Protein AF-A0A954FZK8-F1 (afdb_monomer_lite)

Sequence (195 aa):
QSIGVSSTPESLMNRLLSYQNEQVDILASIQTEADAQAAGPRLIKLSEDMAKTSFEFSELQQAKNTPLKDTMALKQEFGEKMKPIAARTLEEIQRIGKNPQLASTVRLIMSESGAARVRVTNELRSNKAKEGVNDDGYSPVTSSTELTNGMRIEFLDPFNQWKKGVISDVRNDGKVKVGHAFDYLDRDQLRIPDE

Structure (mmCIF, N/CA/C/O backbone):
data_AF-A0A954FZK8-F1
#
_entry.id   AF-A0A954FZK8-F1
#
loop_
_atom_site.group_PDB
_atom_site.id
_atom_site.type_symbol
_atom_site.label_atom_id
_atom_site.label_alt_id
_atom_site.label_comp_id
_atom_site.label_asym_id
_atom_site.label_entity_id
_atom_site.label_seq_id
_atom_site.pdbx_PDB_ins_code
_atom_site.Cartn_x
_atom_site.Cartn_y
_atom_site.Cartn_z
_atom_site.occupancy
_atom_site.B_iso_or_equiv
_atom_site.auth_seq_id
_atom_site.auth_comp_id
_atom_site.auth_asym_id
_atom_site.auth_atom_id
_atom_site.pdbx_PDB_model_num
ATOM 1 N N . GLN A 1 1 ? -2.454 20.766 -10.695 1.00 33.59 1 GLN A N 1
ATOM 2 C CA . GLN A 1 1 ? -1.284 21.321 -9.983 1.00 33.59 1 GLN A CA 1
ATOM 3 C C . GLN A 1 1 ? -1.706 21.596 -8.544 1.00 33.59 1 GLN A C 1
ATOM 5 O O . GLN A 1 1 ? -2.430 22.554 -8.312 1.00 33.59 1 GLN A O 1
ATOM 10 N N . SER A 1 2 ? -1.376 20.710 -7.600 1.00 30.97 2 SER A N 1
ATOM 11 C CA . SER A 1 2 ? -1.636 20.947 -6.175 1.00 30.97 2 SER A CA 1
ATOM 12 C C . SER A 1 2 ? -0.501 21.777 -5.586 1.00 30.97 2 SER A C 1
ATOM 14 O O . SER A 1 2 ? 0.672 21.499 -5.826 1.00 30.97 2 SER A O 1
ATOM 16 N N . ILE A 1 3 ? -0.868 22.806 -4.834 1.00 36.25 3 ILE A N 1
ATOM 17 C CA . ILE A 1 3 ? 0.024 23.778 -4.208 1.00 36.25 3 ILE A CA 1
ATOM 18 C C . ILE A 1 3 ? 0.925 23.067 -3.179 1.00 36.25 3 ILE A C 1
ATOM 20 O O . ILE A 1 3 ? 0.526 22.808 -2.052 1.00 36.25 3 ILE A O 1
ATOM 24 N N . GLY A 1 4 ? 2.122 22.676 -3.619 1.00 39.44 4 GLY A N 1
ATOM 25 C CA . GLY A 1 4 ? 3.400 23.157 -3.089 1.00 39.44 4 GLY A CA 1
ATOM 26 C C . GLY A 1 4 ? 3.635 23.206 -1.576 1.00 39.44 4 GLY A C 1
ATOM 27 O O . GLY A 1 4 ? 4.195 24.193 -1.112 1.00 39.44 4 GLY A O 1
ATOM 28 N N . VAL A 1 5 ? 3.312 22.162 -0.814 1.00 44.44 5 VAL A N 1
ATOM 29 C CA . VAL A 1 5 ? 4.121 21.849 0.377 1.00 44.44 5 VAL A CA 1
ATOM 30 C C . VAL A 1 5 ? 4.975 20.654 -0.004 1.00 44.44 5 VAL A C 1
ATOM 32 O O . VAL A 1 5 ? 4.445 19.566 -0.215 1.00 44.44 5 VAL A O 1
ATOM 35 N N . SER A 1 6 ? 6.281 20.858 -0.173 1.00 61.53 6 SER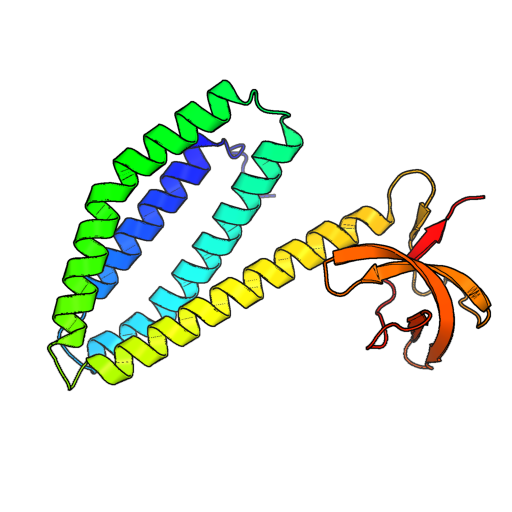 A N 1
ATOM 36 C CA . SER A 1 6 ? 7.200 19.743 -0.376 1.00 61.53 6 SER A CA 1
ATOM 37 C C . SER A 1 6 ? 7.073 18.798 0.817 1.00 61.53 6 SER A C 1
ATOM 39 O O . SER A 1 6 ? 7.239 19.199 1.969 1.00 61.53 6 SER A O 1
ATOM 41 N N . SER A 1 7 ? 6.723 17.543 0.556 1.00 75.69 7 SER A N 1
ATOM 42 C CA . SER A 1 7 ? 6.646 16.538 1.608 1.00 75.69 7 SER A CA 1
ATOM 43 C C . SER A 1 7 ? 8.030 16.371 2.239 1.00 75.69 7 SER A C 1
ATOM 45 O O . SER A 1 7 ? 9.012 16.062 1.557 1.00 75.69 7 SER A O 1
ATOM 47 N N . THR A 1 8 ? 8.130 16.630 3.544 1.00 84.94 8 THR A N 1
ATOM 48 C CA . THR A 1 8 ? 9.334 16.363 4.334 1.00 84.94 8 THR A CA 1
ATOM 49 C C . THR A 1 8 ? 9.157 15.034 5.060 1.00 84.94 8 THR A C 1
ATOM 51 O O . THR A 1 8 ? 8.021 14.599 5.279 1.00 84.94 8 THR A O 1
ATOM 54 N N . PRO A 1 9 ? 10.253 14.366 5.460 1.00 85.94 9 PRO A N 1
ATOM 55 C CA . PRO A 1 9 ? 10.142 13.174 6.291 1.00 85.94 9 PRO A CA 1
ATOM 56 C C . PRO A 1 9 ? 9.282 13.427 7.540 1.00 85.94 9 PRO A C 1
ATOM 58 O O . PRO A 1 9 ? 8.408 12.615 7.843 1.00 85.94 9 PRO A O 1
ATOM 61 N N . GLU A 1 10 ? 9.438 14.581 8.205 1.00 87.06 10 GLU A N 1
ATOM 62 C CA . GLU A 1 10 ? 8.636 14.905 9.391 1.00 87.06 10 GLU A CA 1
ATOM 63 C C . GLU A 1 10 ? 7.156 15.128 9.061 1.00 87.06 10 GLU A C 1
ATOM 65 O O . GLU A 1 10 ? 6.293 14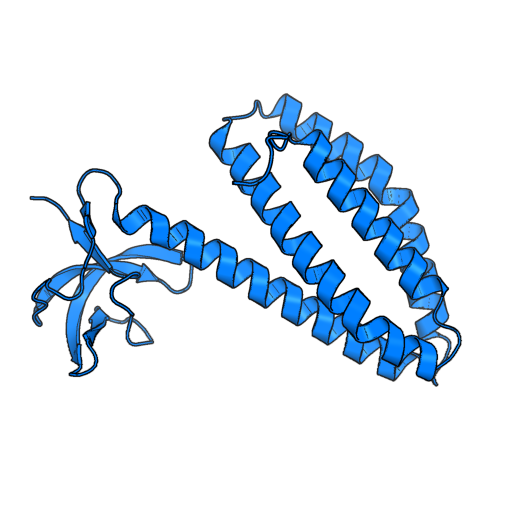.658 9.804 1.00 87.06 10 GLU A O 1
ATOM 70 N N . SER A 1 11 ? 6.826 15.817 7.959 1.00 90.31 11 SER A N 1
ATOM 71 C CA . SER A 1 11 ? 5.423 16.078 7.609 1.00 90.31 11 SER A CA 1
ATOM 72 C C . SER A 1 11 ? 4.666 14.787 7.284 1.00 90.31 11 SER A C 1
ATOM 74 O O . SER A 1 11 ? 3.515 14.624 7.697 1.00 90.31 11 SER A O 1
ATOM 76 N N . LEU A 1 12 ? 5.331 13.829 6.633 1.00 91.19 12 LEU A N 1
ATOM 77 C CA . LEU A 1 12 ? 4.786 12.501 6.350 1.00 91.19 12 LEU A CA 1
ATOM 78 C C . LEU A 1 12 ? 4.644 11.652 7.619 1.00 91.19 12 LEU A C 1
ATOM 80 O O . LEU A 1 12 ? 3.611 11.013 7.813 1.00 91.19 12 LEU A O 1
ATOM 84 N N . MET A 1 13 ? 5.625 11.685 8.526 1.00 90.06 13 MET A N 1
ATOM 85 C CA . MET A 1 13 ? 5.532 10.996 9.820 1.00 90.06 13 MET A CA 1
ATOM 86 C C . MET A 1 13 ? 4.401 11.554 10.688 1.00 90.06 13 MET A C 1
ATOM 88 O O . MET A 1 13 ? 3.634 10.783 11.261 1.00 90.06 13 MET A O 1
ATOM 92 N N . ASN A 1 14 ? 4.243 12.878 10.744 1.00 91.69 14 ASN A N 1
ATOM 93 C CA . ASN A 1 14 ? 3.136 13.515 11.459 1.00 91.69 14 ASN A CA 1
ATOM 94 C C . ASN A 1 14 ? 1.779 13.133 10.858 1.00 91.69 14 ASN A C 1
ATOM 96 O O . ASN A 1 14 ? 0.829 12.877 11.596 1.00 91.69 14 ASN A O 1
ATOM 100 N N . ARG A 1 15 ? 1.688 13.018 9.528 1.00 94.62 15 ARG A N 1
ATOM 101 C CA . ARG A 1 15 ? 0.480 12.526 8.856 1.00 94.62 15 ARG A CA 1
ATOM 102 C C . ARG A 1 15 ? 0.177 11.070 9.228 1.00 94.62 15 ARG A C 1
ATOM 104 O O . ARG A 1 15 ? -0.962 10.763 9.562 1.00 94.62 15 ARG A O 1
ATOM 111 N N . LEU A 1 16 ? 1.185 10.193 9.260 1.00 94.62 16 LEU A N 1
ATOM 112 C CA . LEU A 1 16 ? 1.021 8.808 9.724 1.00 94.62 16 LEU A CA 1
ATOM 113 C C . LEU A 1 16 ? 0.559 8.738 11.187 1.00 94.62 16 LEU A C 1
ATOM 115 O O . LEU A 1 16 ? -0.349 7.969 11.493 1.00 94.62 16 LEU A O 1
ATOM 119 N N . LEU A 1 17 ? 1.129 9.560 12.077 1.00 94.62 17 LEU A N 1
ATOM 120 C CA . LEU A 1 17 ? 0.690 9.667 13.475 1.00 94.62 17 LEU A CA 1
ATOM 121 C C . LEU A 1 17 ? -0.765 10.140 13.579 1.00 94.62 17 LEU A C 1
ATOM 123 O O . LEU A 1 17 ? -1.532 9.606 14.379 1.00 94.62 17 LEU A O 1
ATOM 127 N N . SER A 1 18 ? -1.159 11.120 12.762 1.00 95.94 18 SER A N 1
ATOM 128 C CA . SER A 1 18 ? -2.542 11.601 12.701 1.00 95.94 18 SER A CA 1
ATOM 129 C C . SER A 1 18 ? -3.497 10.488 12.284 1.00 95.94 18 SER A C 1
ATOM 131 O O . SER A 1 18 ? -4.517 10.291 12.937 1.00 95.94 18 SER A O 1
ATOM 133 N N . TYR A 1 19 ? -3.152 9.716 11.250 1.00 96.75 19 TYR A N 1
ATOM 134 C CA . TYR A 1 19 ? -3.978 8.590 10.822 1.00 96.75 19 TYR A CA 1
ATOM 135 C C . TYR A 1 19 ? -4.077 7.501 11.889 1.00 96.75 19 TYR A C 1
ATOM 137 O O . TYR A 1 19 ? -5.131 6.903 12.064 1.00 96.75 19 TYR A O 1
ATOM 145 N N . GLN A 1 20 ? -2.996 7.227 12.619 1.00 94.88 20 GLN A N 1
ATOM 146 C CA . GLN A 1 20 ? -3.012 6.225 13.686 1.00 94.88 20 GLN A CA 1
ATOM 147 C C . GLN A 1 20 ? -3.904 6.663 14.856 1.00 94.88 20 GLN A C 1
ATOM 149 O O . GLN A 1 20 ? -4.659 5.848 15.378 1.00 94.88 20 GLN A O 1
ATOM 154 N N . ASN A 1 21 ? -3.893 7.950 15.218 1.00 96.50 21 ASN A N 1
ATOM 155 C CA . ASN A 1 21 ? -4.848 8.485 16.192 1.00 96.50 21 ASN A CA 1
ATOM 156 C C . ASN A 1 21 ? -6.291 8.392 15.685 1.00 96.50 21 ASN A C 1
ATOM 158 O O . ASN A 1 21 ? -7.145 7.891 16.407 1.00 96.50 21 ASN A O 1
ATOM 162 N N . GLU A 1 22 ? -6.552 8.780 14.433 1.00 97.44 22 GLU A N 1
ATOM 163 C CA . GLU A 1 22 ? -7.894 8.660 13.854 1.00 97.44 22 GLU A CA 1
ATOM 164 C C . GLU A 1 22 ? -8.385 7.204 13.861 1.00 97.44 22 GLU A C 1
ATOM 166 O O . GLU A 1 22 ? -9.545 6.946 14.175 1.00 97.44 22 GLU A O 1
ATOM 171 N N . GLN A 1 23 ? -7.507 6.235 13.584 1.00 96.31 23 GLN A N 1
ATOM 172 C CA . GLN A 1 23 ? -7.852 4.815 13.654 1.00 96.31 23 GLN A CA 1
ATOM 173 C C . GLN A 1 23 ? -8.301 4.418 15.063 1.00 96.31 23 GLN A C 1
ATOM 175 O O . GLN A 1 23 ? -9.322 3.747 15.211 1.00 96.31 23 GLN A O 1
ATOM 180 N N . VAL A 1 24 ? -7.557 4.833 16.092 1.00 96.62 24 VAL A N 1
ATOM 181 C CA . VAL A 1 24 ? -7.907 4.571 17.495 1.00 96.62 24 VAL A CA 1
ATOM 182 C C . VAL A 1 24 ? -9.234 5.222 17.855 1.00 96.62 24 VAL A C 1
ATOM 184 O O . VAL A 1 24 ? -10.075 4.572 18.467 1.00 96.62 24 VAL A O 1
ATOM 187 N N . ASP A 1 25 ? -9.451 6.469 17.450 1.00 97.56 25 ASP A N 1
ATOM 188 C CA . ASP A 1 25 ? -10.671 7.204 17.779 1.00 97.56 25 ASP A CA 1
ATOM 189 C C . ASP A 1 25 ? -11.901 6.602 17.076 1.00 97.56 25 ASP A C 1
ATOM 191 O O . ASP A 1 25 ? -12.975 6.506 17.674 1.00 97.56 25 ASP A O 1
ATOM 195 N N . ILE A 1 26 ? -11.743 6.099 15.844 1.00 96.69 26 ILE A N 1
ATOM 196 C CA . ILE A 1 26 ? -12.790 5.322 15.170 1.00 96.69 26 ILE A CA 1
ATOM 197 C C . ILE A 1 26 ? -13.088 4.045 15.962 1.00 96.69 26 ILE A C 1
ATOM 199 O O . ILE A 1 26 ? -14.253 3.778 16.249 1.00 96.69 26 ILE A O 1
ATOM 203 N N . LEU A 1 27 ? -12.069 3.273 16.356 1.00 95.69 27 LEU A N 1
ATOM 204 C CA . LEU A 1 27 ? -12.277 2.046 17.134 1.00 95.69 27 LEU A CA 1
ATOM 205 C C . LEU A 1 27 ? -12.965 2.334 18.476 1.00 95.69 27 LEU A C 1
ATOM 207 O O . LEU A 1 27 ? -13.916 1.638 18.834 1.00 95.69 27 LEU A O 1
ATOM 211 N N . ALA A 1 28 ? -12.551 3.392 19.175 1.00 96.12 28 ALA A N 1
ATOM 212 C CA . ALA A 1 28 ? -13.150 3.836 20.431 1.00 96.12 28 ALA A CA 1
ATOM 213 C C . ALA A 1 28 ? -14.625 4.243 20.281 1.00 96.12 28 ALA A C 1
ATOM 215 O O . ALA A 1 28 ? -15.427 4.031 21.194 1.00 96.12 28 ALA A O 1
ATOM 216 N N . SER A 1 29 ? -15.014 4.777 19.119 1.00 96.56 29 SER A N 1
ATOM 217 C CA . SER A 1 29 ? -16.406 5.154 18.846 1.00 96.56 29 SER A CA 1
ATOM 218 C C . SER A 1 29 ? -17.354 3.964 18.641 1.00 96.56 29 SER A C 1
ATOM 220 O O . SER A 1 29 ? -18.564 4.131 18.758 1.00 96.56 29 SER A O 1
ATOM 222 N N . ILE A 1 30 ? -16.835 2.757 18.382 1.00 96.31 30 ILE A N 1
ATOM 223 C CA . ILE A 1 30 ? -17.658 1.566 18.127 1.00 96.31 30 ILE A CA 1
ATOM 224 C C . ILE A 1 30 ? -18.224 1.022 19.444 1.00 96.31 30 ILE A C 1
ATOM 226 O O . ILE A 1 30 ? -17.496 0.421 20.246 1.00 96.31 30 ILE A O 1
ATOM 230 N N . GLN A 1 31 ? -19.533 1.191 19.643 1.00 94.12 31 GLN A N 1
ATOM 231 C CA . GLN A 1 31 ? -20.280 0.644 20.784 1.00 94.12 31 GLN A CA 1
ATOM 232 C C . GLN A 1 31 ? -21.281 -0.436 20.355 1.00 94.12 31 GLN A C 1
ATOM 234 O O . GLN A 1 31 ? -21.557 -1.365 21.114 1.00 94.12 31 GLN A O 1
ATOM 239 N N . THR A 1 32 ? -21.788 -0.338 19.128 1.00 94.75 32 THR A N 1
ATOM 240 C CA . THR A 1 32 ? -22.785 -1.239 18.544 1.00 94.75 32 THR A CA 1
ATOM 241 C C . THR A 1 32 ? -22.324 -1.806 17.201 1.00 94.75 32 THR A C 1
ATOM 243 O O . THR A 1 32 ? -21.370 -1.327 16.585 1.00 94.75 32 THR A O 1
ATOM 246 N N . GLU A 1 33 ? -23.011 -2.846 16.725 1.00 94.00 33 GLU A N 1
ATOM 247 C CA . GLU A 1 33 ? -22.742 -3.416 15.402 1.00 94.00 33 GLU A CA 1
ATOM 248 C C . GLU A 1 33 ? -23.000 -2.398 14.280 1.00 94.00 33 GLU A C 1
ATOM 250 O O . GLU A 1 33 ? -22.243 -2.344 13.312 1.00 94.00 33 GLU A O 1
ATOM 255 N N . ALA A 1 34 ? -24.016 -1.543 14.437 1.00 94.50 34 ALA A N 1
ATOM 256 C CA . ALA A 1 34 ? -24.304 -0.467 13.493 1.00 94.50 34 ALA A CA 1
ATOM 257 C C . ALA A 1 34 ? -23.145 0.542 13.414 1.00 94.50 34 ALA A C 1
ATOM 259 O O . ALA A 1 34 ? -22.749 0.932 12.314 1.00 94.50 34 ALA A O 1
ATOM 260 N N . ASP A 1 35 ? -22.541 0.898 14.555 1.00 95.62 35 ASP A N 1
ATOM 261 C CA . ASP A 1 35 ? -21.352 1.760 14.583 1.00 95.62 35 ASP A CA 1
ATOM 262 C C . ASP A 1 35 ? -20.175 1.092 13.868 1.00 95.62 35 ASP A C 1
ATOM 264 O O . ASP A 1 35 ? -19.467 1.741 13.099 1.00 95.62 35 ASP A O 1
ATOM 268 N N . ALA A 1 36 ? -19.982 -0.216 14.082 1.00 93.94 36 ALA A N 1
ATOM 269 C CA . ALA A 1 36 ? -18.934 -0.975 13.409 1.00 93.94 36 ALA A CA 1
ATOM 270 C C . ALA A 1 36 ? -19.125 -0.943 11.886 1.00 93.94 36 ALA A C 1
ATOM 272 O O . ALA A 1 36 ? -18.200 -0.586 11.159 1.00 93.94 36 ALA A O 1
ATOM 273 N N . GLN A 1 37 ? -20.330 -1.246 11.396 1.00 94.12 37 GLN A N 1
ATOM 274 C CA . GLN A 1 37 ? -20.640 -1.216 9.964 1.00 94.12 37 GLN A CA 1
ATOM 275 C C . GLN A 1 37 ? -20.430 0.182 9.360 1.00 94.12 37 GLN A C 1
ATOM 277 O O . GLN A 1 37 ? -19.825 0.306 8.294 1.00 94.12 37 GLN A O 1
ATOM 282 N N . ALA A 1 38 ? -20.847 1.242 10.061 1.00 95.19 38 ALA A N 1
ATOM 283 C CA . ALA A 1 38 ? -20.640 2.624 9.627 1.00 95.19 38 ALA A CA 1
ATOM 284 C C . ALA A 1 38 ? -19.156 3.048 9.644 1.00 95.19 38 ALA A C 1
ATOM 286 O O . ALA A 1 38 ? -18.717 3.832 8.798 1.00 95.19 38 ALA A O 1
ATOM 287 N N . ALA A 1 39 ? -18.363 2.520 10.579 1.00 95.12 39 ALA A N 1
ATOM 288 C CA . ALA A 1 39 ? -16.926 2.764 10.674 1.00 95.12 39 ALA A CA 1
ATOM 289 C C . ALA A 1 39 ? -16.118 2.061 9.569 1.00 95.12 39 ALA A C 1
ATOM 291 O O . ALA A 1 39 ? -15.031 2.528 9.219 1.00 95.12 39 ALA A O 1
ATOM 292 N N . GLY A 1 40 ? -16.642 0.970 8.999 1.00 94.62 40 GLY A N 1
ATOM 293 C CA . GLY A 1 40 ? -15.957 0.133 8.010 1.00 94.62 40 GLY A CA 1
ATOM 294 C C . GLY A 1 40 ? -15.337 0.904 6.840 1.00 94.62 40 GLY A C 1
ATOM 295 O O . GLY A 1 40 ? -14.113 0.874 6.680 1.00 94.62 40 GLY A O 1
ATOM 296 N N . PRO A 1 41 ? -16.128 1.667 6.063 1.00 97.06 41 PRO A N 1
ATOM 297 C CA . PRO A 1 41 ? -15.610 2.456 4.946 1.00 97.06 41 PRO A CA 1
ATOM 298 C C . PRO A 1 41 ? -14.521 3.457 5.354 1.00 97.06 41 PRO A C 1
ATOM 300 O O . PRO A 1 41 ? -13.544 3.638 4.626 1.00 97.06 41 PRO A O 1
ATOM 303 N N . ARG A 1 42 ? -14.645 4.076 6.537 1.00 96.81 42 ARG A N 1
ATOM 304 C CA . ARG A 1 42 ? -13.643 5.022 7.052 1.00 96.81 42 ARG A CA 1
ATOM 305 C C . ARG A 1 42 ? -12.329 4.322 7.388 1.00 96.81 42 ARG A C 1
ATOM 307 O O . ARG A 1 42 ? -11.275 4.811 6.999 1.00 96.81 42 ARG A O 1
ATOM 314 N N . LEU A 1 43 ? -12.379 3.160 8.042 1.00 96.44 43 LEU A N 1
ATOM 315 C CA . LEU A 1 43 ? -11.189 2.359 8.357 1.00 96.44 43 LEU A CA 1
ATOM 316 C C . LEU A 1 43 ? -10.495 1.821 7.103 1.00 96.44 43 LEU A C 1
ATOM 318 O O . LEU A 1 43 ? -9.267 1.731 7.070 1.00 96.44 43 LEU A O 1
ATOM 322 N N . ILE A 1 44 ? -11.252 1.461 6.066 1.00 97.00 44 ILE A N 1
ATOM 323 C CA . ILE A 1 44 ? -10.692 1.068 4.767 1.00 97.00 44 ILE A CA 1
ATOM 324 C C . ILE A 1 44 ? -9.957 2.254 4.144 1.00 97.00 44 ILE A C 1
ATOM 326 O O . ILE A 1 44 ? -8.767 2.150 3.844 1.00 97.00 44 ILE A O 1
ATOM 330 N N . LYS A 1 45 ? -10.634 3.401 4.029 1.00 97.12 45 LYS A N 1
ATOM 331 C CA . LYS A 1 45 ? -10.068 4.615 3.435 1.00 97.12 45 LYS A CA 1
ATOM 332 C C . LYS A 1 45 ? -8.796 5.075 4.152 1.00 97.12 45 LYS A C 1
ATOM 334 O O . LYS A 1 45 ? -7.790 5.371 3.510 1.00 97.12 45 LYS A O 1
ATOM 339 N N . LEU A 1 46 ? -8.824 5.069 5.480 1.00 96.94 46 LEU A N 1
ATOM 340 C CA . LEU A 1 46 ? -7.692 5.441 6.318 1.00 96.94 46 LEU A CA 1
ATOM 341 C C . LEU A 1 46 ? -6.475 4.533 6.082 1.00 96.94 46 LEU A C 1
ATOM 343 O O . LEU A 1 46 ? -5.349 5.014 5.976 1.00 96.94 46 LEU A O 1
ATOM 347 N N . SER A 1 47 ? -6.693 3.226 5.927 1.00 96.62 47 SER A N 1
ATOM 348 C CA . SER A 1 47 ? -5.629 2.272 5.593 1.00 96.62 47 SER A CA 1
ATOM 349 C C . SER A 1 47 ? -5.020 2.504 4.209 1.00 96.62 47 SER A C 1
ATOM 351 O O . SER A 1 47 ? -3.805 2.360 4.044 1.00 96.62 47 SER A O 1
ATOM 353 N N . GLU A 1 48 ? -5.822 2.890 3.215 1.00 97.75 48 GLU A N 1
ATOM 354 C CA . GLU A 1 48 ? -5.317 3.284 1.894 1.00 97.75 48 GLU A CA 1
ATOM 355 C C . GLU A 1 48 ? -4.444 4.543 1.974 1.00 97.75 48 GLU A C 1
ATOM 357 O O . GLU A 1 48 ? -3.374 4.605 1.364 1.00 97.75 48 GLU A O 1
ATOM 362 N N . ASP A 1 49 ? -4.866 5.543 2.747 1.00 97.12 49 ASP A N 1
ATOM 363 C CA . ASP A 1 49 ? -4.138 6.806 2.892 1.00 97.12 49 ASP A CA 1
ATOM 364 C C . ASP A 1 49 ? -2.838 6.628 3.703 1.00 97.12 49 ASP A C 1
ATOM 366 O O . ASP A 1 49 ? -1.793 7.201 3.360 1.00 97.12 49 ASP A O 1
ATOM 370 N N . MET A 1 50 ? -2.847 5.739 4.705 1.00 95.88 50 MET A N 1
ATOM 371 C CA . MET A 1 50 ? -1.633 5.274 5.381 1.00 95.88 50 MET A CA 1
ATOM 372 C C . MET A 1 50 ? -0.672 4.567 4.415 1.00 95.88 50 MET A C 1
ATOM 374 O O . MET A 1 50 ? 0.539 4.786 4.509 1.00 95.88 50 MET A O 1
ATOM 378 N N . ALA A 1 51 ? -1.173 3.731 3.495 1.00 96.44 51 ALA A N 1
ATOM 379 C CA . ALA A 1 51 ? -0.340 3.060 2.492 1.00 96.44 51 ALA A CA 1
ATOM 380 C C . ALA A 1 51 ? 0.364 4.075 1.585 1.00 96.44 51 ALA A C 1
ATOM 382 O O . ALA A 1 51 ? 1.585 4.022 1.446 1.00 96.44 51 ALA A O 1
ATOM 383 N N . LYS A 1 52 ? -0.390 5.041 1.045 1.00 96.38 52 LYS A N 1
ATOM 384 C CA . LYS A 1 52 ? 0.137 6.117 0.189 1.00 96.38 52 LYS A CA 1
ATOM 385 C C . LYS A 1 52 ? 1.209 6.937 0.898 1.00 96.38 52 LYS A C 1
ATOM 387 O O . LYS A 1 52 ? 2.296 7.117 0.363 1.00 96.38 52 LYS A O 1
ATOM 392 N N . THR A 1 53 ? 0.941 7.356 2.133 1.00 95.00 53 THR A N 1
ATOM 393 C CA . THR A 1 53 ? 1.890 8.165 2.916 1.00 95.00 53 THR A CA 1
ATOM 394 C C . THR A 1 53 ? 3.146 7.370 3.290 1.00 95.00 53 THR A C 1
ATOM 396 O O . THR A 1 53 ? 4.254 7.898 3.239 1.00 95.00 53 THR A O 1
ATOM 399 N N . SER A 1 54 ? 3.003 6.082 3.626 1.00 92.75 54 SER A N 1
ATOM 400 C CA . SER A 1 54 ? 4.151 5.205 3.917 1.00 92.75 54 SER A CA 1
ATOM 401 C C . SER A 1 54 ? 5.022 4.975 2.680 1.00 92.75 54 SER A C 1
ATOM 403 O O . SER A 1 54 ? 6.249 4.898 2.785 1.00 92.75 54 SER A O 1
ATOM 405 N N . PHE A 1 55 ? 4.386 4.856 1.513 1.00 93.56 55 PHE A N 1
ATOM 406 C CA . PHE A 1 55 ? 5.067 4.730 0.232 1.00 93.56 55 PHE A CA 1
ATOM 407 C C . PHE A 1 55 ? 5.847 6.008 -0.091 1.00 93.56 55 PHE A C 1
ATOM 409 O O . PHE A 1 55 ? 7.058 5.947 -0.264 1.00 93.56 55 PHE A O 1
ATOM 416 N N . GLU A 1 56 ? 5.191 7.168 -0.033 1.00 92.12 56 GLU A N 1
ATOM 417 C CA . GLU A 1 56 ? 5.814 8.480 -0.248 1.00 92.12 56 GLU A CA 1
ATOM 418 C C . GLU A 1 56 ? 7.010 8.722 0.687 1.00 92.12 56 GLU A C 1
ATOM 420 O O . GLU A 1 56 ? 8.059 9.199 0.259 1.00 92.12 56 GLU A O 1
ATOM 425 N N . PHE A 1 57 ? 6.894 8.329 1.959 1.00 89.62 57 PHE A N 1
ATOM 426 C CA . PHE A 1 57 ? 7.997 8.424 2.916 1.00 89.62 57 PHE A CA 1
ATOM 427 C C . PHE A 1 57 ? 9.191 7.547 2.517 1.00 89.62 57 PHE A C 1
ATOM 429 O O . PHE A 1 57 ? 10.340 7.974 2.630 1.00 89.62 57 PHE A O 1
ATOM 436 N N . SER A 1 58 ? 8.924 6.329 2.040 1.00 87.69 58 SER A N 1
ATOM 437 C CA . SER A 1 58 ? 9.964 5.393 1.595 1.00 87.69 58 SER A CA 1
ATOM 438 C C . SER A 1 58 ? 10.689 5.910 0.352 1.00 87.69 58 SER A C 1
ATOM 440 O O . SER A 1 58 ? 11.917 5.868 0.306 1.00 87.69 58 SER A O 1
ATOM 442 N N . GLU A 1 59 ? 9.944 6.458 -0.608 1.00 88.06 59 GLU A N 1
ATOM 443 C CA . GLU A 1 59 ? 10.490 7.071 -1.823 1.00 88.06 59 GLU A CA 1
ATOM 444 C C . GLU A 1 59 ? 11.363 8.285 -1.495 1.00 88.06 59 GLU A C 1
ATOM 446 O O . GLU A 1 59 ? 12.476 8.421 -2.001 1.00 88.06 59 GLU A O 1
ATOM 451 N N . LEU A 1 60 ? 10.903 9.147 -0.583 1.00 85.31 60 LEU A N 1
ATOM 452 C CA . LEU A 1 60 ? 11.648 10.333 -0.169 1.00 85.31 60 LEU A CA 1
ATOM 453 C C . LEU A 1 60 ? 12.982 9.978 0.501 1.00 85.31 60 LEU A C 1
ATOM 455 O O . LEU A 1 60 ? 13.985 10.657 0.277 1.00 85.31 60 LEU A O 1
ATOM 459 N N . GLN A 1 61 ? 13.000 8.918 1.314 1.00 81.25 61 GLN A N 1
ATOM 460 C CA . GLN A 1 61 ? 14.214 8.410 1.958 1.00 81.25 61 GLN A CA 1
ATOM 461 C C . GLN A 1 61 ? 15.237 7.914 0.930 1.00 81.25 61 GLN A C 1
ATOM 463 O O . GLN A 1 61 ? 16.420 8.235 1.053 1.00 81.25 61 GLN A O 1
ATOM 468 N N . GLN A 1 62 ? 14.779 7.184 -0.092 1.00 81.44 62 GLN A N 1
ATOM 469 C CA . GLN A 1 62 ? 15.631 6.701 -1.182 1.00 81.44 62 GLN A CA 1
ATOM 470 C C . GLN A 1 62 ? 16.162 7.856 -2.039 1.00 81.44 62 GLN A C 1
ATOM 472 O O . GLN A 1 62 ? 17.360 7.930 -2.294 1.00 81.44 62 GLN A O 1
ATOM 477 N N . ALA A 1 63 ? 15.298 8.799 -2.424 1.00 79.75 63 ALA A N 1
ATOM 478 C CA . ALA A 1 63 ? 15.665 9.911 -3.299 1.00 79.75 63 ALA A CA 1
ATOM 479 C C . ALA A 1 63 ? 16.664 10.888 -2.658 1.00 79.75 63 ALA A C 1
ATOM 481 O O . ALA A 1 63 ? 17.534 11.426 -3.339 1.00 79.75 63 ALA A O 1
ATOM 482 N N . LYS A 1 64 ? 16.549 11.143 -1.348 1.00 75.88 64 LYS A N 1
ATOM 483 C CA . LYS A 1 64 ? 17.391 12.133 -0.656 1.00 75.88 64 LYS A CA 1
ATOM 484 C C . LYS A 1 64 ? 18.758 11.609 -0.222 1.00 75.88 64 LYS A C 1
ATOM 486 O O . LYS A 1 64 ? 19.530 12.400 0.314 1.00 75.88 64 LYS A O 1
ATOM 491 N N . ASN A 1 65 ? 19.059 10.317 -0.416 1.00 68.94 65 ASN A N 1
ATOM 492 C CA . ASN A 1 65 ? 20.260 9.676 0.140 1.00 68.94 65 ASN A CA 1
ATOM 493 C C . ASN A 1 65 ? 20.482 10.088 1.610 1.00 68.94 65 ASN A C 1
ATOM 495 O O . ASN A 1 65 ? 21.588 10.429 2.033 1.00 68.94 65 ASN A O 1
ATOM 499 N N . THR A 1 66 ? 19.382 10.140 2.370 1.00 70.12 66 THR A N 1
ATOM 500 C CA . THR A 1 66 ? 19.371 10.722 3.714 1.00 70.12 66 THR A CA 1
ATOM 501 C C . THR A 1 66 ? 20.394 9.989 4.581 1.00 70.12 66 THR A C 1
ATOM 503 O O . THR A 1 66 ? 20.380 8.753 4.603 1.00 70.12 66 THR A O 1
ATOM 506 N N . PRO A 1 67 ? 21.275 10.696 5.315 1.00 80.06 67 PRO A N 1
ATOM 507 C CA . PRO A 1 67 ? 22.243 10.046 6.182 1.00 80.06 67 PRO A CA 1
ATOM 508 C C . PRO A 1 67 ? 21.570 9.036 7.116 1.00 80.06 67 PRO A C 1
ATOM 510 O O . PRO A 1 67 ? 20.504 9.290 7.688 1.00 80.06 67 PRO A O 1
ATOM 513 N N . LEU A 1 68 ? 22.213 7.881 7.308 1.00 79.81 68 LEU A N 1
ATOM 514 C CA . LEU A 1 68 ? 21.672 6.807 8.147 1.00 79.81 68 LEU A CA 1
ATOM 515 C C . LEU A 1 68 ? 21.328 7.307 9.560 1.00 79.81 68 LEU A C 1
ATOM 517 O O . LEU A 1 68 ? 20.303 6.921 10.117 1.00 79.81 68 LEU A O 1
ATOM 521 N N . LYS A 1 69 ? 22.151 8.208 10.111 1.00 83.44 69 LYS A N 1
ATOM 522 C CA . LYS A 1 69 ? 21.947 8.817 11.431 1.00 83.44 69 LYS A CA 1
ATOM 523 C C . LYS A 1 69 ? 20.619 9.574 11.528 1.00 83.44 69 LYS A C 1
ATOM 525 O O . LYS A 1 69 ? 19.887 9.375 12.494 1.00 83.44 69 LYS A O 1
ATOM 530 N N . ASP A 1 70 ? 20.288 10.380 10.524 1.00 80.31 70 ASP A N 1
ATOM 531 C CA . ASP A 1 70 ? 19.062 11.187 10.512 1.00 80.31 70 ASP A CA 1
ATOM 532 C C . ASP A 1 70 ? 17.834 10.290 10.328 1.00 80.31 70 ASP A C 1
ATOM 534 O O . ASP A 1 70 ? 16.820 10.444 11.007 1.00 80.31 70 ASP A O 1
ATOM 538 N N . THR A 1 71 ? 17.967 9.255 9.496 1.00 77.31 71 THR A N 1
ATOM 539 C CA . THR A 1 71 ? 16.944 8.214 9.340 1.00 77.31 71 THR A CA 1
ATOM 540 C C . THR A 1 71 ? 16.673 7.482 10.656 1.00 77.31 71 THR A C 1
ATOM 542 O O . THR A 1 71 ? 15.519 7.216 10.996 1.00 77.31 71 THR A O 1
ATOM 545 N N . MET A 1 72 ? 17.723 7.139 11.409 1.00 82.69 72 MET A N 1
ATOM 546 C CA . MET A 1 72 ? 17.593 6.472 12.706 1.00 82.69 72 MET A CA 1
ATOM 547 C C . MET A 1 72 ? 16.953 7.380 13.756 1.00 82.69 72 MET A C 1
ATOM 549 O O . MET A 1 72 ? 16.060 6.921 14.466 1.00 82.69 72 MET A O 1
ATOM 553 N N . ALA A 1 73 ? 17.354 8.653 13.824 1.00 87.12 73 ALA A N 1
ATOM 554 C CA . ALA A 1 73 ? 16.775 9.626 14.748 1.00 87.12 73 ALA A CA 1
ATOM 555 C C . ALA A 1 73 ? 15.271 9.815 14.496 1.00 87.12 73 ALA A C 1
ATOM 557 O O . ALA A 1 73 ? 14.469 9.708 15.424 1.00 87.12 73 ALA A O 1
ATOM 558 N N . LEU A 1 74 ? 14.877 9.978 13.229 1.00 82.69 74 LEU A N 1
ATOM 559 C CA . LEU A 1 74 ? 13.472 10.067 12.834 1.00 82.69 74 LEU A CA 1
ATOM 560 C C . LEU A 1 74 ? 12.697 8.794 13.205 1.00 82.69 74 LEU A C 1
ATOM 562 O O . LEU A 1 74 ? 11.634 8.867 13.820 1.00 82.69 74 LEU A O 1
ATOM 566 N N . LYS A 1 75 ? 13.234 7.606 12.894 1.00 84.75 75 LYS A N 1
ATOM 567 C CA . LYS A 1 75 ? 12.597 6.330 13.270 1.00 84.75 75 LYS A CA 1
ATOM 568 C C . LYS A 1 75 ? 12.413 6.195 14.780 1.00 84.75 75 LYS A C 1
ATOM 570 O O . LYS A 1 75 ? 11.377 5.693 15.212 1.00 84.75 75 LYS A O 1
ATOM 575 N N . GLN A 1 76 ? 13.393 6.631 15.567 1.00 89.88 76 GLN A N 1
ATOM 576 C CA . GLN A 1 76 ? 13.309 6.610 17.022 1.00 89.88 76 GLN A CA 1
ATOM 577 C C . GLN A 1 76 ? 12.210 7.550 17.524 1.00 89.88 76 GLN A C 1
ATOM 579 O O . GLN A 1 76 ? 11.353 7.113 18.287 1.00 89.88 76 GLN A O 1
ATOM 584 N N . GLU A 1 77 ? 12.184 8.801 17.062 1.00 90.00 77 GLU A N 1
ATOM 585 C CA . GLU A 1 77 ? 11.160 9.775 17.455 1.00 90.00 77 GLU A CA 1
ATOM 586 C C . GLU A 1 77 ? 9.747 9.284 17.114 1.00 90.00 77 GLU A C 1
ATOM 588 O O . GLU A 1 77 ? 8.837 9.342 17.945 1.00 90.00 77 GLU A O 1
ATOM 593 N N . PHE A 1 78 ? 9.565 8.741 15.909 1.00 89.56 78 PHE A N 1
ATOM 594 C CA . PHE A 1 78 ? 8.295 8.143 15.508 1.00 89.56 78 PHE A CA 1
ATOM 595 C C . PHE A 1 78 ? 7.922 6.951 16.377 1.00 89.56 78 PHE A C 1
ATOM 597 O O . PHE A 1 78 ? 6.778 6.856 16.808 1.00 89.56 78 PHE A O 1
ATOM 604 N N . GLY A 1 79 ? 8.879 6.067 16.670 1.00 90.25 79 GLY A N 1
ATOM 605 C CA . GLY A 1 79 ? 8.673 4.933 17.563 1.00 90.25 79 GLY A CA 1
ATOM 606 C C . GLY A 1 79 ? 8.185 5.369 18.943 1.00 90.25 79 GLY A C 1
ATOM 607 O O . GLY A 1 79 ? 7.193 4.834 19.430 1.00 90.25 79 GLY A O 1
ATOM 608 N N . GLU A 1 80 ? 8.820 6.378 19.546 1.00 94.00 80 GLU A N 1
ATOM 609 C CA . GLU A 1 80 ? 8.402 6.918 20.846 1.00 94.00 80 GLU A CA 1
ATOM 610 C C . GLU A 1 80 ? 6.992 7.522 20.799 1.00 94.00 80 GLU A C 1
ATOM 612 O O . GLU A 1 80 ? 6.168 7.218 21.661 1.00 94.00 80 GLU A O 1
ATOM 617 N N . LYS A 1 81 ? 6.671 8.308 19.763 1.00 93.31 81 LYS A N 1
ATOM 618 C CA . LYS A 1 81 ? 5.329 8.893 19.585 1.00 93.31 81 LYS A CA 1
ATOM 619 C C . LYS A 1 81 ? 4.253 7.843 19.288 1.00 93.31 81 LYS A C 1
ATOM 621 O O . LYS A 1 81 ? 3.100 8.023 19.673 1.00 93.31 81 LYS A O 1
ATOM 626 N N . MET A 1 82 ? 4.618 6.740 18.637 1.00 92.81 82 MET A N 1
ATOM 627 C CA . MET A 1 82 ? 3.701 5.651 18.299 1.00 92.81 82 MET A CA 1
ATOM 628 C C . MET A 1 82 ? 3.356 4.752 19.484 1.00 92.81 82 MET A C 1
ATOM 630 O O . MET A 1 82 ? 2.255 4.209 19.506 1.00 92.81 82 MET A O 1
ATOM 634 N N . LYS A 1 83 ? 4.250 4.582 20.469 1.00 93.75 83 LYS A N 1
ATOM 635 C CA . LYS A 1 83 ? 4.013 3.719 21.644 1.00 93.75 83 LYS A CA 1
ATOM 636 C C . LYS A 1 83 ? 2.665 3.967 22.342 1.00 93.75 83 LYS A C 1
ATOM 638 O O . LYS A 1 83 ? 1.916 3.000 22.486 1.00 93.75 83 LYS A O 1
ATOM 643 N N . PRO A 1 84 ? 2.313 5.202 22.761 1.00 94.69 84 PRO A N 1
ATOM 644 C CA . PRO A 1 84 ? 1.037 5.444 23.434 1.00 94.69 84 PRO A CA 1
ATOM 645 C C . PRO A 1 84 ? -0.165 5.193 22.517 1.00 94.69 84 PRO A C 1
ATOM 647 O O . PRO A 1 84 ? -1.191 4.700 22.979 1.00 94.69 84 PRO A O 1
ATOM 650 N N . ILE A 1 85 ? -0.038 5.480 21.217 1.00 94.94 85 ILE A N 1
ATOM 651 C CA . ILE A 1 85 ? -1.105 5.225 20.242 1.00 94.94 85 ILE A CA 1
ATOM 652 C C . ILE A 1 85 ? -1.322 3.718 20.104 1.00 94.94 85 ILE A C 1
ATOM 654 O O . ILE A 1 85 ? -2.443 3.254 20.247 1.00 94.94 85 ILE A O 1
ATOM 658 N N . ALA A 1 86 ? -0.248 2.944 19.925 1.00 92.44 86 ALA A N 1
ATOM 659 C CA . ALA A 1 86 ? -0.306 1.491 19.804 1.00 92.44 86 ALA A CA 1
ATOM 660 C C . ALA A 1 86 ? -0.888 0.814 21.056 1.00 92.44 86 ALA A C 1
ATOM 662 O O . ALA A 1 86 ? -1.646 -0.148 20.930 1.00 92.44 86 ALA A O 1
ATOM 663 N N . ALA A 1 87 ? -0.570 1.327 22.250 1.00 95.38 87 ALA A N 1
ATOM 664 C CA . ALA A 1 87 ? -1.170 0.861 23.497 1.00 95.38 87 ALA A CA 1
ATOM 665 C C . ALA A 1 87 ? -2.692 1.082 23.500 1.00 95.38 87 ALA A C 1
ATOM 667 O O . ALA A 1 87 ? -3.438 0.124 23.700 1.00 95.38 87 ALA A O 1
ATOM 668 N N . ARG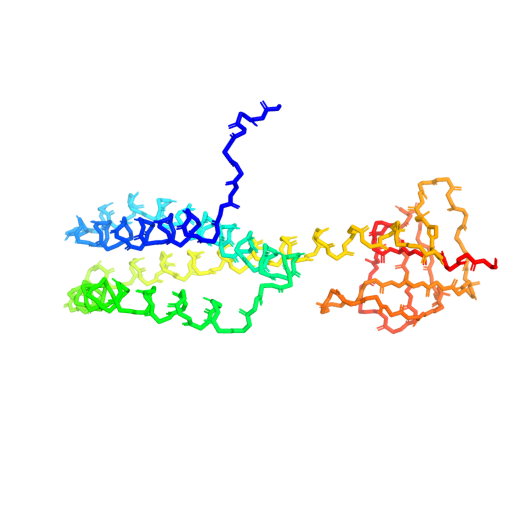 A 1 88 ? -3.155 2.295 23.160 1.00 96.69 88 ARG A N 1
ATOM 669 C CA . ARG A 1 88 ? -4.592 2.595 23.028 1.00 96.69 88 ARG A CA 1
ATOM 670 C C . ARG A 1 88 ? -5.264 1.736 21.952 1.00 96.69 88 ARG A C 1
ATOM 672 O O . ARG A 1 88 ? -6.342 1.203 22.185 1.00 96.69 88 ARG A O 1
ATOM 679 N N . THR A 1 89 ? -4.630 1.537 20.793 1.00 94.25 89 THR A N 1
ATOM 680 C CA . THR A 1 89 ? -5.160 0.655 19.739 1.00 94.25 89 THR A CA 1
ATOM 681 C C . THR A 1 89 ? -5.381 -0.760 20.267 1.00 94.25 89 THR A C 1
ATOM 683 O O . THR A 1 89 ? -6.416 -1.369 19.999 1.00 94.25 89 THR A O 1
ATOM 686 N N . LEU A 1 90 ? -4.414 -1.294 21.017 1.00 94.06 90 LEU A N 1
ATOM 687 C CA . LEU A 1 90 ? -4.508 -2.632 21.590 1.00 94.06 90 LEU A CA 1
ATOM 688 C C . LEU A 1 90 ? -5.636 -2.724 22.625 1.00 94.06 90 LEU A C 1
ATOM 690 O O . LEU A 1 90 ? -6.380 -3.704 22.610 1.00 94.06 90 LEU A O 1
ATOM 694 N N . GLU A 1 91 ? -5.786 -1.716 23.485 1.00 96.44 91 GLU A N 1
ATOM 695 C CA . GLU A 1 91 ? -6.884 -1.628 24.455 1.00 96.44 91 GLU A CA 1
ATOM 696 C C . GLU A 1 91 ? -8.251 -1.653 23.759 1.00 96.44 91 GLU A C 1
ATOM 698 O O . GLU A 1 91 ? -9.118 -2.447 24.134 1.00 96.44 91 GLU A O 1
ATOM 703 N N . GLU A 1 92 ? -8.422 -0.875 22.688 1.00 95.62 92 GLU A N 1
ATOM 704 C CA . GLU A 1 92 ? -9.674 -0.834 21.929 1.00 95.62 92 GLU A CA 1
ATOM 705 C C . GLU A 1 92 ? -9.964 -2.146 21.192 1.00 95.62 92 GLU A C 1
ATOM 707 O O . GLU A 1 92 ? -11.090 -2.648 21.230 1.00 95.62 92 GLU A O 1
ATOM 712 N N . ILE A 1 93 ? -8.949 -2.774 20.589 1.00 92.31 93 ILE A N 1
ATOM 713 C CA . ILE A 1 93 ? -9.094 -4.100 19.968 1.00 92.31 93 ILE A CA 1
ATOM 714 C C . ILE A 1 93 ? -9.501 -5.145 21.014 1.00 92.31 93 ILE A C 1
ATOM 716 O O . ILE A 1 93 ? -10.373 -5.974 20.750 1.00 92.31 93 ILE A O 1
ATOM 720 N N . GLN A 1 94 ? -8.903 -5.116 22.208 1.00 93.69 94 GLN A N 1
ATOM 721 C CA . GLN A 1 94 ? -9.263 -6.031 23.291 1.00 93.69 94 GLN A CA 1
ATOM 722 C C . GLN A 1 94 ? -10.679 -5.775 23.812 1.00 93.69 94 GLN A C 1
ATOM 724 O O . GLN A 1 94 ? -11.410 -6.735 24.061 1.00 93.69 94 GLN A O 1
ATOM 729 N N . ARG A 1 95 ? -11.086 -4.508 23.966 1.00 95.50 95 ARG A N 1
ATOM 730 C CA . ARG A 1 95 ? -12.453 -4.132 24.353 1.00 95.50 95 ARG A CA 1
ATOM 731 C C . ARG A 1 95 ? -13.466 -4.686 23.354 1.00 95.50 95 ARG A C 1
ATOM 733 O O . ARG A 1 95 ? -14.408 -5.361 23.763 1.00 95.50 95 ARG A O 1
ATOM 740 N N . ILE A 1 96 ? -13.238 -4.463 22.061 1.00 93.88 96 ILE A N 1
ATOM 741 C CA . ILE A 1 96 ? -14.091 -4.975 20.981 1.00 93.88 96 ILE A CA 1
ATOM 742 C C . ILE A 1 96 ? -14.105 -6.508 20.984 1.00 93.88 96 ILE A C 1
ATOM 744 O O . ILE A 1 96 ? -15.169 -7.115 20.910 1.00 93.88 96 ILE A O 1
ATOM 748 N N . GLY A 1 97 ? -12.940 -7.146 21.123 1.00 89.44 97 GLY A N 1
ATOM 749 C CA . GLY A 1 97 ? -12.809 -8.605 21.129 1.00 89.44 97 GLY A CA 1
ATOM 750 C C . GLY A 1 97 ? -13.527 -9.294 22.294 1.00 89.44 97 GLY A C 1
ATOM 751 O O . GLY A 1 97 ? -13.931 -10.447 22.159 1.00 89.44 97 GLY A O 1
ATOM 752 N N . LYS A 1 98 ? -13.727 -8.594 23.417 1.00 93.50 98 LYS A N 1
ATOM 753 C CA . LYS A 1 98 ? -14.510 -9.074 24.568 1.00 93.50 98 LYS A CA 1
ATOM 754 C C . LYS A 1 98 ? -16.024 -8.963 24.365 1.00 93.50 98 LYS A C 1
ATOM 756 O O . LYS A 1 98 ? -16.759 -9.535 25.165 1.00 93.50 98 LYS A O 1
ATOM 761 N N . ASN A 1 99 ? -16.496 -8.260 23.331 1.00 93.06 99 ASN A N 1
ATOM 762 C CA . ASN A 1 99 ? -17.912 -8.170 22.984 1.00 93.06 99 ASN A CA 1
ATOM 763 C C . ASN A 1 99 ? -18.228 -9.078 21.776 1.00 93.06 99 ASN A C 1
ATOM 765 O O . ASN A 1 99 ? -17.921 -8.709 20.638 1.00 93.06 99 ASN A O 1
ATOM 769 N N . PRO A 1 100 ? -18.879 -10.241 21.978 1.00 87.94 100 PRO A N 1
ATOM 770 C CA . PRO A 1 100 ? -19.171 -11.185 20.899 1.00 87.94 100 PRO A CA 1
ATOM 771 C C . PRO A 1 100 ? -20.009 -10.601 19.756 1.00 87.94 100 PRO A C 1
ATOM 773 O O . PRO A 1 100 ? -19.855 -11.042 18.622 1.00 87.94 100 PRO A O 1
ATOM 776 N N . GLN A 1 101 ? -20.859 -9.606 20.038 1.00 86.75 101 GLN A N 1
ATOM 777 C CA . GLN A 1 101 ? -21.703 -8.955 19.028 1.00 86.75 101 GLN A CA 1
ATOM 778 C C . GLN A 1 101 ? -20.902 -8.031 18.098 1.00 86.75 101 GLN A C 1
ATOM 780 O O . GLN A 1 101 ? -21.317 -7.784 16.973 1.00 86.75 101 GLN A O 1
ATOM 785 N N . LEU A 1 102 ? -19.743 -7.530 18.542 1.00 92.44 102 LEU A N 1
ATOM 786 C CA . LEU A 1 102 ? -18.879 -6.644 17.749 1.00 92.44 102 LEU A CA 1
ATOM 787 C C . LEU A 1 102 ? -17.711 -7.393 17.105 1.00 92.44 102 LEU A C 1
ATOM 789 O O . LEU A 1 102 ? -17.232 -7.011 16.037 1.00 92.44 102 LEU A O 1
ATOM 793 N N . ALA A 1 103 ? -17.226 -8.446 17.766 1.00 91.62 103 ALA A N 1
ATOM 794 C CA . ALA A 1 103 ? -15.962 -9.090 17.439 1.00 91.62 103 ALA A CA 1
ATOM 795 C C . ALA A 1 103 ? -15.902 -9.649 16.007 1.00 91.62 103 ALA A C 1
ATOM 797 O O . ALA A 1 103 ? -14.857 -9.544 15.363 1.00 91.62 103 ALA A O 1
ATOM 798 N N . SER A 1 104 ? -16.988 -10.239 15.500 1.00 90.62 104 SER A N 1
ATOM 799 C CA . SER A 1 104 ? -17.057 -10.762 14.127 1.00 90.62 104 SER A CA 1
ATOM 800 C C . SER A 1 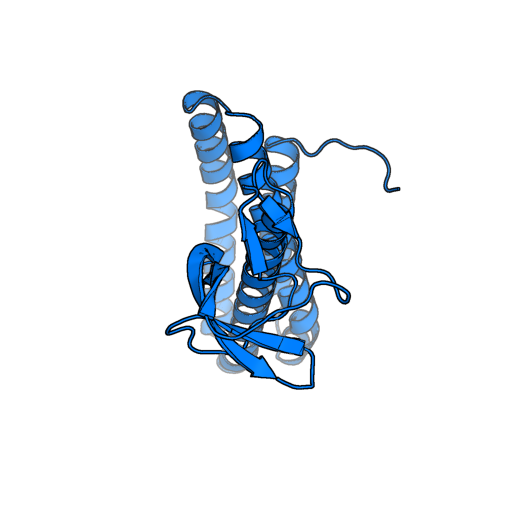104 ? -17.023 -9.634 13.094 1.00 90.62 104 SER A C 1
ATOM 802 O O . SER A 1 104 ? -16.178 -9.647 12.198 1.00 90.62 104 SER A O 1
ATOM 804 N N . THR A 1 105 ? -17.894 -8.639 13.256 1.00 92.56 105 THR A N 1
ATOM 805 C CA . THR A 1 105 ? -18.056 -7.512 12.329 1.00 92.56 105 THR A CA 1
ATOM 806 C C . THR A 1 105 ? -16.786 -6.674 12.243 1.00 92.56 105 THR A C 1
ATOM 808 O O . THR A 1 105 ? -16.279 -6.426 11.149 1.00 92.56 105 THR A O 1
ATOM 811 N N . VAL A 1 106 ? -16.189 -6.314 13.383 1.00 91.75 106 VAL A N 1
ATOM 812 C CA . VAL A 1 106 ? -14.935 -5.547 13.388 1.00 91.75 106 VAL A CA 1
ATOM 813 C C . VAL A 1 106 ? -13.778 -6.363 12.810 1.00 91.75 106 VAL A C 1
ATOM 815 O O . VAL A 1 106 ? -12.946 -5.813 12.092 1.00 91.75 106 VAL A O 1
ATOM 818 N N . ARG A 1 107 ? -13.717 -7.682 13.047 1.00 92.06 107 ARG A N 1
ATOM 819 C CA . ARG A 1 107 ? -12.672 -8.530 12.449 1.00 92.06 107 ARG A CA 1
ATOM 820 C C . ARG A 1 107 ? -12.743 -8.533 10.923 1.00 92.06 107 ARG A C 1
ATOM 822 O O . ARG A 1 107 ? -11.697 -8.431 10.284 1.00 92.06 107 ARG A O 1
ATOM 829 N N . LEU A 1 108 ? -13.944 -8.635 10.351 1.00 93.12 108 LEU A N 1
ATOM 830 C CA . LEU A 1 108 ? -14.135 -8.571 8.901 1.00 93.12 108 LEU A CA 1
ATOM 831 C C . LEU A 1 108 ? -13.648 -7.226 8.349 1.00 93.12 108 LEU A C 1
ATOM 833 O O . LEU A 1 108 ? -12.812 -7.200 7.449 1.00 93.12 108 LEU A O 1
ATOM 837 N N . ILE A 1 109 ? -14.076 -6.124 8.963 1.00 93.56 109 ILE A N 1
ATOM 838 C CA . ILE A 1 109 ? -13.673 -4.768 8.573 1.00 93.56 109 ILE A CA 1
ATOM 839 C C . ILE A 1 109 ? -12.153 -4.589 8.629 1.00 93.56 109 ILE A C 1
ATOM 841 O O . ILE A 1 109 ? -11.552 -4.052 7.701 1.00 93.56 109 ILE A O 1
ATOM 845 N N . MET A 1 110 ? -11.505 -5.052 9.699 1.00 93.38 110 MET A N 1
ATOM 846 C CA . MET A 1 110 ? -10.049 -4.958 9.833 1.00 93.38 110 MET A CA 1
ATOM 847 C C . MET A 1 110 ? -9.326 -5.806 8.779 1.00 93.38 110 MET A C 1
ATOM 849 O O . MET A 1 110 ? -8.292 -5.384 8.261 1.00 93.38 110 MET A O 1
ATOM 853 N N . SER A 1 111 ? -9.882 -6.967 8.416 1.00 94.75 111 SER A N 1
ATOM 854 C CA . SER A 1 111 ? -9.370 -7.794 7.319 1.00 94.75 111 SER A CA 1
ATOM 855 C C . SER A 1 111 ? -9.489 -7.083 5.967 1.00 94.75 111 SER A C 1
ATOM 857 O O . SER A 1 111 ? -8.525 -7.045 5.205 1.00 94.75 111 SER A O 1
ATOM 859 N N . GLU A 1 112 ? -10.641 -6.480 5.670 1.00 94.94 112 GLU A N 1
ATOM 860 C CA . GLU A 1 112 ? -10.865 -5.718 4.434 1.00 94.94 112 GLU A CA 1
ATOM 861 C C . GLU A 1 112 ? -9.983 -4.469 4.355 1.00 94.94 112 GLU A C 1
ATOM 863 O O . GLU A 1 112 ? -9.385 -4.193 3.316 1.00 94.94 112 GLU A O 1
ATOM 868 N N . SER A 1 113 ? -9.837 -3.753 5.470 1.00 94.19 113 SER A N 1
ATOM 869 C CA . SER A 1 113 ? -8.938 -2.607 5.608 1.00 94.19 113 SER A CA 1
ATOM 870 C C . SER A 1 113 ? -7.477 -3.013 5.362 1.00 94.19 113 SER A C 1
ATOM 872 O O . SER A 1 113 ? -6.763 -2.360 4.595 1.00 94.19 113 SER A O 1
ATOM 874 N N . GLY A 1 114 ? -7.045 -4.151 5.919 1.00 94.69 114 GLY A N 1
ATOM 875 C CA . GLY A 1 114 ? -5.733 -4.738 5.645 1.00 94.69 114 GLY A CA 1
ATOM 876 C C . GLY A 1 114 ? -5.546 -5.117 4.172 1.00 94.69 114 GLY A C 1
ATOM 877 O O . GLY A 1 114 ? -4.516 -4.795 3.577 1.00 94.69 114 GLY A O 1
ATOM 878 N N . ALA A 1 115 ? -6.552 -5.735 3.551 1.00 95.38 115 ALA A N 1
ATOM 879 C CA . ALA A 1 115 ? -6.521 -6.083 2.132 1.00 95.38 115 ALA A CA 1
ATOM 880 C C . ALA A 1 115 ? -6.446 -4.836 1.233 1.00 95.38 115 ALA A C 1
ATOM 882 O O . ALA A 1 115 ? -5.662 -4.810 0.284 1.00 95.38 115 ALA A O 1
ATOM 883 N N . ALA A 1 116 ? -7.200 -3.778 1.547 1.00 95.31 116 ALA A N 1
ATOM 884 C CA . ALA A 1 116 ? -7.146 -2.506 0.829 1.00 95.31 116 ALA A CA 1
ATOM 885 C C . ALA A 1 116 ? -5.752 -1.869 0.908 1.00 95.31 116 ALA A C 1
ATOM 887 O O . ALA A 1 116 ? -5.194 -1.475 -0.118 1.00 95.31 116 ALA A O 1
ATOM 888 N N . ARG A 1 117 ? -5.137 -1.874 2.099 1.00 94.81 117 ARG A N 1
ATOM 889 C CA . ARG A 1 117 ? -3.754 -1.417 2.293 1.00 94.81 117 ARG A CA 1
ATOM 890 C C . ARG A 1 117 ? -2.769 -2.167 1.393 1.00 94.81 117 ARG A C 1
ATOM 892 O O . ARG A 1 117 ? -1.910 -1.540 0.770 1.00 94.81 117 ARG A O 1
ATOM 899 N N . VAL A 1 118 ? -2.880 -3.496 1.325 1.00 94.38 118 VAL A N 1
ATOM 900 C CA . VAL A 1 118 ? -2.011 -4.343 0.489 1.00 94.38 118 VAL A CA 1
ATOM 901 C C . VAL A 1 118 ? -2.214 -4.035 -0.992 1.00 94.38 118 VAL A C 1
ATOM 903 O O . VAL A 1 118 ? -1.227 -3.831 -1.695 1.00 94.38 118 VAL A O 1
ATOM 906 N N . ARG A 1 119 ? -3.468 -3.934 -1.458 1.00 94.94 119 ARG A N 1
ATOM 907 C CA . ARG A 1 119 ? -3.780 -3.587 -2.855 1.00 94.94 119 ARG A CA 1
ATOM 908 C C . ARG A 1 119 ? -3.144 -2.262 -3.264 1.00 94.94 119 ARG A C 1
ATOM 910 O O . ARG A 1 119 ? -2.392 -2.241 -4.230 1.00 94.94 119 ARG A O 1
ATOM 917 N N . VAL A 1 120 ? -3.364 -1.202 -2.484 1.00 96.44 120 VAL A N 1
ATOM 918 C CA . VAL A 1 120 ? -2.796 0.127 -2.767 1.00 96.44 120 VAL A CA 1
ATOM 919 C C . VAL A 1 120 ? -1.270 0.099 -2.732 1.00 96.44 120 VAL A C 1
ATOM 921 O O . VAL A 1 120 ? -0.621 0.676 -3.596 1.00 96.44 120 VAL A O 1
ATOM 924 N N . THR A 1 121 ? -0.669 -0.602 -1.768 1.00 94.25 121 THR A N 1
ATOM 925 C CA . THR A 1 121 ? 0.798 -0.718 -1.693 1.00 94.25 121 THR A CA 1
ATOM 926 C C . THR A 1 121 ? 1.368 -1.418 -2.929 1.00 94.25 121 THR A C 1
ATOM 928 O O . THR A 1 121 ? 2.383 -0.979 -3.468 1.00 94.25 121 THR A O 1
ATOM 931 N N . ASN A 1 122 ? 0.728 -2.496 -3.388 1.00 92.19 122 ASN A N 1
ATOM 932 C CA . ASN A 1 122 ? 1.158 -3.227 -4.578 1.00 92.19 122 ASN A CA 1
ATOM 933 C C . ASN A 1 122 ? 0.980 -2.392 -5.849 1.00 92.19 122 ASN A C 1
ATOM 935 O O . ASN A 1 122 ? 1.881 -2.376 -6.681 1.00 92.19 122 ASN A O 1
ATOM 939 N N . GLU A 1 123 ? -0.132 -1.665 -5.970 1.00 94.25 123 GLU A N 1
ATOM 940 C CA . GLU A 1 123 ? -0.381 -0.748 -7.083 1.00 94.25 123 GLU A CA 1
ATOM 941 C C . GLU A 1 123 ? 0.689 0.349 -7.150 1.00 94.25 123 GLU A C 1
ATOM 943 O O . GLU A 1 123 ? 1.296 0.550 -8.198 1.00 94.25 123 GLU A O 1
ATOM 948 N N . LEU A 1 124 ? 0.997 0.999 -6.023 1.00 95.06 124 LEU A N 1
ATOM 949 C CA . LEU A 1 124 ? 2.034 2.033 -5.952 1.00 95.06 124 LEU A CA 1
ATOM 950 C C . LEU A 1 124 ? 3.416 1.493 -6.336 1.00 95.06 124 LEU A C 1
ATOM 952 O O . LEU A 1 124 ? 4.125 2.125 -7.114 1.00 95.06 124 LEU A O 1
ATOM 956 N N . ARG A 1 125 ? 3.788 0.306 -5.839 1.00 92.38 125 ARG A N 1
ATOM 957 C CA . ARG A 1 125 ? 5.059 -0.349 -6.194 1.00 92.38 125 ARG A CA 1
ATOM 958 C C . ARG A 1 125 ? 5.133 -0.715 -7.672 1.00 92.38 125 ARG A C 1
ATOM 960 O O . ARG A 1 125 ? 6.165 -0.487 -8.292 1.00 92.38 125 ARG A O 1
ATOM 967 N N . SER A 1 126 ? 4.049 -1.258 -8.222 1.00 92.50 126 SER A N 1
ATOM 968 C CA . SER A 1 126 ? 3.946 -1.576 -9.647 1.00 92.50 126 SER A CA 1
ATOM 969 C C . SER A 1 126 ? 4.091 -0.310 -10.488 1.00 92.50 126 SER A C 1
ATOM 971 O O . SER A 1 126 ? 4.938 -0.258 -11.372 1.00 92.50 126 SER A O 1
ATOM 973 N N . ASN A 1 127 ? 3.324 0.738 -10.181 1.00 93.69 127 ASN A N 1
ATOM 974 C CA . ASN A 1 127 ? 3.382 2.008 -10.906 1.00 93.69 127 ASN A CA 1
ATOM 975 C C . ASN A 1 127 ? 4.779 2.630 -10.841 1.00 93.69 127 ASN A C 1
ATOM 977 O O . ASN A 1 127 ? 5.286 3.083 -11.861 1.00 93.69 127 ASN A O 1
ATOM 981 N N . LYS A 1 128 ? 5.434 2.576 -9.676 1.00 93.00 128 LYS A N 1
ATOM 982 C CA . LYS A 1 128 ? 6.804 3.063 -9.527 1.00 93.00 128 LYS A CA 1
ATOM 983 C C . LYS A 1 128 ? 7.806 2.274 -10.360 1.00 93.00 128 LYS A C 1
ATOM 985 O O . LYS A 1 128 ? 8.658 2.867 -11.008 1.00 93.00 128 LYS A O 1
ATOM 990 N N . ALA A 1 129 ? 7.713 0.948 -10.370 1.00 92.06 129 ALA A N 1
ATOM 991 C CA . ALA A 1 129 ? 8.613 0.124 -11.170 1.00 92.06 129 ALA A CA 1
ATOM 992 C C . ALA A 1 129 ? 8.434 0.361 -12.678 1.00 92.06 129 ALA A C 1
ATOM 994 O O . ALA A 1 129 ? 9.418 0.370 -13.419 1.00 92.06 129 ALA A O 1
ATOM 995 N N . LYS A 1 130 ? 7.195 0.629 -13.114 1.00 93.69 130 LYS A N 1
ATOM 996 C CA . LYS A 1 130 ? 6.868 1.010 -14.494 1.00 93.69 130 LYS A CA 1
ATOM 997 C C . LYS A 1 130 ? 7.490 2.342 -14.921 1.00 93.69 130 LYS A C 1
ATOM 999 O O . LYS A 1 130 ? 7.710 2.521 -16.109 1.00 93.69 130 LYS A O 1
ATOM 1004 N N . GLU A 1 131 ? 7.839 3.252 -14.007 1.00 91.12 131 GLU A N 1
ATOM 1005 C CA . GLU A 1 131 ? 8.578 4.477 -14.374 1.00 91.12 131 GLU A CA 1
ATOM 1006 C C . GLU A 1 131 ? 9.926 4.156 -15.044 1.00 91.12 131 GLU A C 1
ATOM 1008 O O . GLU A 1 131 ? 10.361 4.900 -15.923 1.00 91.12 131 GLU A O 1
ATOM 1013 N N . GLY A 1 132 ? 10.529 3.007 -14.710 1.00 87.75 132 GLY A N 1
ATOM 1014 C CA . GLY A 1 132 ? 11.797 2.551 -15.281 1.00 87.75 132 GLY A CA 1
ATOM 1015 C C . GLY A 1 132 ? 11.737 2.130 -16.754 1.00 87.75 132 GLY A C 1
ATOM 1016 O O . GLY A 1 132 ? 12.761 1.764 -17.325 1.00 87.75 132 GLY A O 1
ATOM 1017 N N . VAL A 1 133 ? 10.575 2.187 -17.419 1.00 91.31 133 VAL A N 1
ATOM 1018 C CA . VAL A 1 133 ? 10.506 1.992 -18.883 1.00 91.31 133 VAL A CA 1
ATOM 1019 C C . VAL A 1 133 ? 11.322 3.028 -19.662 1.00 91.31 133 VAL A C 1
ATOM 1021 O O . VAL A 1 133 ? 11.664 2.767 -20.809 1.00 91.31 133 VAL A O 1
ATOM 1024 N N . ASN A 1 134 ? 11.621 4.177 -19.045 1.00 88.56 134 ASN A N 1
ATOM 1025 C CA . ASN A 1 134 ? 12.403 5.268 -19.632 1.00 88.56 134 ASN A CA 1
ATOM 1026 C C . ASN A 1 134 ? 13.793 5.420 -18.983 1.00 88.56 134 ASN A C 1
ATOM 1028 O O . ASN A 1 134 ? 14.369 6.504 -19.051 1.00 88.56 134 ASN A O 1
ATOM 1032 N N . ASP A 1 135 ? 14.291 4.396 -18.280 1.00 91.75 135 ASP A N 1
ATOM 1033 C CA . ASP A 1 135 ? 15.652 4.431 -17.731 1.00 91.75 135 ASP A CA 1
ATOM 1034 C C . ASP A 1 135 ? 16.683 4.559 -18.865 1.00 91.75 135 ASP A C 1
ATOM 1036 O O . ASP A 1 135 ? 16.505 3.971 -19.932 1.00 91.75 135 ASP A O 1
ATOM 1040 N N . ASP A 1 136 ? 17.784 5.273 -18.616 1.00 91.38 136 ASP A N 1
ATOM 1041 C CA . ASP A 1 136 ? 18.872 5.437 -19.587 1.00 91.38 136 ASP A CA 1
ATOM 1042 C C . ASP A 1 136 ? 19.351 4.080 -20.140 1.00 91.38 136 ASP A C 1
ATOM 1044 O O . ASP A 1 136 ? 19.666 3.153 -19.382 1.00 91.38 136 ASP A O 1
ATOM 1048 N N . GLY A 1 137 ? 19.442 3.977 -21.469 1.00 92.06 137 GLY A N 1
ATOM 1049 C CA . GLY A 1 137 ? 19.802 2.741 -22.169 1.00 92.06 137 GLY A CA 1
ATOM 1050 C C . GLY A 1 137 ? 18.624 1.798 -22.421 1.00 92.06 137 GLY A C 1
ATOM 1051 O O . GLY A 1 137 ? 18.849 0.629 -22.745 1.00 92.06 137 GLY A O 1
ATOM 1052 N N . TYR A 1 138 ? 17.386 2.273 -22.257 1.00 93.69 138 TYR A N 1
ATOM 1053 C CA . TYR A 1 138 ? 16.177 1.547 -22.616 1.00 93.69 138 TYR A CA 1
ATOM 1054 C C . TYR A 1 138 ? 15.146 2.436 -23.320 1.00 93.69 138 TYR A C 1
ATOM 1056 O O . TYR A 1 138 ? 14.877 3.570 -22.927 1.00 93.69 138 TYR A O 1
ATOM 1064 N N . SER A 1 139 ? 14.463 1.836 -24.291 1.00 93.19 139 SER A N 1
ATOM 1065 C CA . SER A 1 139 ? 13.328 2.405 -25.005 1.00 93.19 139 SER A CA 1
ATOM 1066 C C . SER A 1 139 ? 12.001 1.785 -24.533 1.00 93.19 139 SER A C 1
ATOM 1068 O O . SER A 1 139 ? 11.884 0.552 -24.450 1.00 93.19 139 SER A O 1
ATOM 1070 N N . PRO A 1 140 ? 10.956 2.595 -24.274 1.00 93.94 140 PRO A N 1
ATOM 1071 C CA . PRO A 1 140 ? 9.653 2.093 -2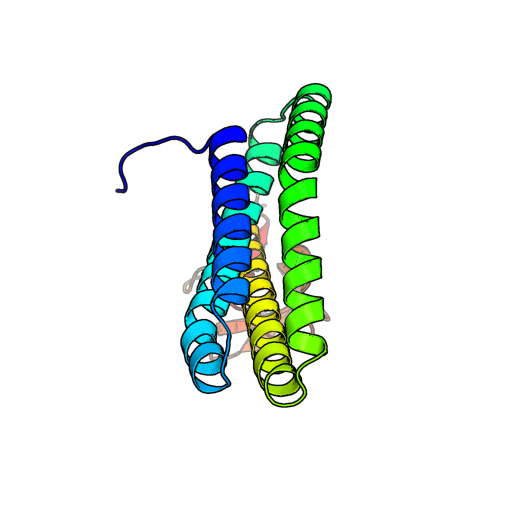3.855 1.00 93.94 140 PRO A CA 1
ATOM 1072 C C . PRO A 1 140 ? 8.928 1.367 -24.995 1.00 93.94 140 PRO A C 1
ATOM 1074 O O . PRO A 1 140 ? 8.999 1.750 -26.167 1.00 93.94 140 PRO A O 1
ATOM 1077 N N . VAL A 1 141 ? 8.146 0.345 -24.648 1.00 93.00 141 VAL A N 1
ATOM 1078 C CA . VAL A 1 141 ? 7.261 -0.326 -25.606 1.00 93.00 141 VAL A CA 1
ATOM 1079 C C . VAL A 1 141 ? 5.951 0.451 -25.724 1.00 93.00 141 VAL A C 1
ATOM 1081 O O . VAL A 1 141 ? 5.133 0.493 -24.809 1.00 93.00 141 VAL A O 1
ATOM 1084 N N . THR A 1 142 ? 5.723 1.046 -26.889 1.00 90.38 142 THR A N 1
ATOM 1085 C CA . THR A 1 142 ? 4.505 1.806 -27.212 1.00 90.38 142 THR A CA 1
ATOM 1086 C C . THR A 1 142 ? 3.551 0.967 -28.054 1.00 90.38 142 THR A C 1
ATOM 1088 O O . THR A 1 142 ? 3.902 -0.133 -28.469 1.00 90.38 142 THR A O 1
ATOM 1091 N N . SER A 1 143 ? 2.345 1.454 -28.353 1.00 87.38 143 SER A N 1
ATOM 1092 C CA . SER A 1 143 ? 1.400 0.745 -29.233 1.00 87.38 143 SER A CA 1
ATOM 1093 C C . SER A 1 143 ? 1.924 0.531 -30.659 1.00 87.38 143 SER A C 1
ATOM 1095 O O . SER A 1 143 ? 1.512 -0.427 -31.307 1.00 87.38 143 SER A O 1
ATOM 1097 N N . SER A 1 144 ? 2.843 1.377 -31.135 1.00 88.75 144 SER A N 1
ATOM 1098 C CA . SER A 1 144 ? 3.471 1.257 -32.457 1.00 88.75 144 SER A CA 1
ATOM 1099 C C . SER A 1 144 ? 4.737 0.400 -32.466 1.00 88.75 144 SER A C 1
ATOM 1101 O O . SER A 1 144 ? 5.272 0.133 -33.537 1.00 88.75 144 SER A O 1
ATOM 1103 N N . THR A 1 145 ? 5.238 -0.024 -31.304 1.00 91.19 145 THR A N 1
ATOM 1104 C CA . THR A 1 145 ? 6.411 -0.900 -31.231 1.00 91.19 145 THR A CA 1
ATOM 1105 C C . THR A 1 145 ? 6.051 -2.284 -31.775 1.00 91.19 145 THR A C 1
ATOM 1107 O O . THR A 1 145 ? 5.173 -2.963 -31.234 1.00 91.19 145 THR A O 1
ATOM 1110 N N . GLU A 1 146 ? 6.717 -2.718 -32.840 1.00 92.06 146 GLU A N 1
ATOM 1111 C CA . GLU A 1 146 ? 6.560 -4.074 -33.362 1.00 92.06 146 GLU A CA 1
ATOM 1112 C C . GLU A 1 146 ? 7.268 -5.067 -32.430 1.00 92.06 146 GLU A C 1
ATOM 1114 O O . GLU A 1 146 ? 8.439 -4.894 -32.098 1.00 92.06 146 GLU A O 1
ATOM 1119 N N . LEU A 1 147 ? 6.541 -6.088 -31.971 1.00 92.75 147 LEU A N 1
ATOM 1120 C CA . LEU A 1 147 ? 7.051 -7.114 -31.062 1.00 92.75 147 LEU A CA 1
ATOM 1121 C C . LEU A 1 147 ? 6.917 -8.474 -31.729 1.00 92.75 147 LEU A C 1
ATOM 1123 O O . LEU A 1 147 ? 5.849 -8.813 -32.239 1.00 92.75 147 LEU A O 1
ATOM 1127 N N . THR A 1 148 ? 7.990 -9.257 -31.703 1.00 92.69 148 THR A N 1
ATOM 1128 C CA . THR A 1 148 ? 8.051 -10.561 -32.368 1.00 92.69 148 THR A CA 1
ATOM 1129 C C . THR A 1 148 ? 8.620 -11.631 -31.445 1.00 92.69 148 THR A C 1
ATOM 1131 O O . THR A 1 148 ? 9.403 -11.355 -30.532 1.00 92.69 148 THR A O 1
ATOM 1134 N N . ASN A 1 149 ? 8.222 -12.881 -31.683 1.00 92.94 149 ASN A N 1
ATOM 1135 C CA . ASN A 1 149 ? 8.755 -14.026 -30.950 1.00 92.94 149 ASN A CA 1
ATOM 1136 C C . ASN A 1 149 ? 10.270 -14.141 -31.174 1.00 92.94 149 ASN A C 1
ATOM 1138 O O . ASN A 1 149 ? 10.751 -14.037 -32.300 1.00 92.94 149 ASN A O 1
ATOM 1142 N N . GLY A 1 150 ? 11.023 -14.379 -30.101 1.00 92.62 150 GLY A N 1
ATOM 1143 C CA . GLY A 1 150 ? 12.486 -14.436 -30.125 1.00 92.62 150 GLY A CA 1
ATOM 1144 C C . GLY A 1 150 ? 13.188 -13.101 -29.851 1.00 92.62 150 GLY A C 1
ATOM 1145 O O . GLY A 1 150 ? 14.400 -13.100 -29.628 1.00 92.62 150 GLY A O 1
ATOM 1146 N N . MET A 1 151 ? 12.459 -11.979 -29.798 1.00 94.00 151 MET A N 1
ATOM 1147 C CA . MET A 1 151 ? 13.032 -10.672 -29.464 1.00 94.00 151 MET A CA 1
ATOM 1148 C C . MET A 1 151 ? 13.526 -10.637 -28.012 1.00 94.00 151 MET A C 1
ATOM 1150 O O . MET A 1 151 ? 12.827 -11.082 -27.096 1.00 94.00 151 MET A O 1
ATOM 1154 N N . ARG A 1 152 ? 14.734 -10.100 -27.796 1.00 94.00 152 ARG A N 1
ATOM 1155 C CA . ARG A 1 152 ? 15.279 -9.845 -26.456 1.00 94.00 152 ARG A CA 1
ATOM 1156 C C . ARG A 1 152 ? 14.665 -8.575 -25.890 1.00 94.00 152 ARG A C 1
ATOM 1158 O O . ARG A 1 152 ? 14.621 -7.557 -26.569 1.00 94.00 152 ARG A O 1
ATOM 1165 N N . ILE A 1 153 ? 14.218 -8.648 -24.646 1.00 95.06 153 ILE A N 1
ATOM 1166 C CA . ILE A 1 153 ? 13.521 -7.551 -23.981 1.00 95.06 153 ILE A CA 1
ATOM 1167 C C . ILE A 1 153 ? 13.788 -7.603 -22.478 1.00 95.06 153 ILE A C 1
ATOM 1169 O O . ILE A 1 153 ? 14.207 -8.641 -21.955 1.00 95.06 153 ILE A O 1
ATOM 1173 N N . GLU A 1 154 ? 13.534 -6.509 -21.771 1.00 94.94 154 GLU A N 1
ATOM 1174 C CA . GLU A 1 154 ? 13.357 -6.547 -20.325 1.00 94.94 154 GLU A CA 1
ATOM 1175 C C . GLU A 1 154 ? 11.887 -6.417 -19.947 1.00 94.94 154 GLU A C 1
ATOM 1177 O O . GLU A 1 154 ? 11.111 -5.721 -20.600 1.00 94.94 154 GLU A O 1
ATOM 1182 N N . PHE A 1 155 ? 11.502 -7.110 -18.883 1.00 94.31 155 PHE A N 1
ATOM 1183 C CA . PHE A 1 155 ? 10.138 -7.124 -18.381 1.00 94.31 155 PHE A CA 1
ATOM 1184 C C . PHE A 1 155 ? 10.105 -6.989 -16.860 1.00 94.31 155 PHE A C 1
ATOM 1186 O O . PHE A 1 155 ? 11.061 -7.378 -16.185 1.00 94.31 155 PHE A O 1
ATOM 1193 N N . LEU A 1 156 ? 9.005 -6.462 -16.321 1.00 93.00 156 LEU A N 1
ATOM 1194 C CA . LEU A 1 156 ? 8.754 -6.452 -14.880 1.00 93.00 156 LEU A CA 1
ATOM 1195 C C . LEU A 1 156 ? 8.268 -7.823 -14.406 1.00 93.00 156 LEU A C 1
ATOM 1197 O O . LEU A 1 156 ? 7.227 -8.314 -14.847 1.00 93.00 156 LEU A O 1
ATOM 1201 N N . ASP A 1 157 ? 9.008 -8.433 -13.484 1.00 90.44 157 ASP A N 1
ATOM 1202 C CA . ASP A 1 157 ? 8.600 -9.671 -12.823 1.00 90.44 157 ASP A CA 1
ATOM 1203 C C . ASP A 1 157 ? 7.529 -9.427 -11.727 1.00 90.44 157 ASP A C 1
ATOM 1205 O O . ASP A 1 157 ? 7.233 -8.277 -11.383 1.00 90.44 157 ASP A O 1
ATOM 1209 N N . PRO A 1 158 ? 6.934 -10.482 -11.128 1.00 87.69 158 PRO A N 1
ATOM 1210 C CA . PRO A 1 158 ? 5.939 -10.331 -10.057 1.00 87.69 158 PRO A CA 1
ATOM 1211 C C . PRO A 1 158 ? 6.446 -9.626 -8.787 1.00 87.69 158 PRO A C 1
ATOM 1213 O O . PRO A 1 158 ? 5.647 -9.256 -7.926 1.00 87.69 158 PRO A O 1
ATOM 1216 N N . PHE A 1 159 ? 7.762 -9.445 -8.647 1.00 88.19 159 PHE A N 1
ATOM 1217 C CA . PHE A 1 159 ? 8.392 -8.705 -7.555 1.00 88.19 159 PHE A CA 1
ATOM 1218 C C . PHE A 1 159 ? 8.715 -7.256 -7.944 1.00 88.19 159 PHE A C 1
ATOM 1220 O O . PHE A 1 159 ? 9.378 -6.556 -7.175 1.00 88.19 159 PHE A O 1
ATOM 1227 N N . ASN A 1 160 ? 8.202 -6.790 -9.089 1.00 90.62 160 ASN A N 1
ATOM 1228 C CA . ASN A 1 160 ? 8.428 -5.466 -9.660 1.00 90.62 160 ASN A CA 1
ATOM 1229 C C . ASN A 1 160 ? 9.912 -5.186 -9.957 1.00 90.62 160 ASN A C 1
ATOM 1231 O O . ASN A 1 160 ? 10.383 -4.062 -9.788 1.00 90.62 160 ASN A O 1
ATOM 1235 N N . GLN A 1 161 ? 10.661 -6.210 -10.375 1.00 91.06 161 GLN A N 1
ATOM 1236 C CA . GLN A 1 161 ? 12.048 -6.072 -10.814 1.00 91.06 161 GLN A CA 1
ATOM 1237 C C . GLN A 1 161 ? 12.152 -6.241 -12.326 1.00 91.06 161 GLN A C 1
ATOM 1239 O O . GLN A 1 161 ? 11.602 -7.187 -12.889 1.00 91.06 161 GLN A O 1
ATOM 1244 N N . TRP A 1 162 ? 12.925 -5.367 -12.970 1.00 93.00 162 TRP A N 1
ATOM 1245 C CA . TRP A 1 162 ? 13.284 -5.530 -14.374 1.00 93.00 162 TRP A CA 1
ATOM 1246 C C . TRP A 1 162 ? 14.202 -6.746 -14.553 1.00 93.00 162 TRP A C 1
ATOM 1248 O O . TRP A 1 162 ? 15.235 -6.877 -13.886 1.00 93.00 162 TRP A O 1
ATOM 1258 N N . LYS A 1 163 ? 13.804 -7.667 -15.434 1.00 93.31 163 LYS A N 1
ATOM 1259 C CA . LYS A 1 163 ? 14.541 -8.888 -15.776 1.00 93.31 163 LYS A CA 1
ATOM 1260 C C . LYS A 1 163 ? 14.682 -9.011 -17.281 1.00 93.31 163 LYS A C 1
ATOM 1262 O O . LYS A 1 163 ? 13.742 -8.756 -18.026 1.00 93.31 163 LYS A O 1
ATOM 1267 N N . LYS A 1 164 ? 15.842 -9.495 -17.721 1.00 93.81 164 LYS A N 1
ATOM 1268 C CA . LYS A 1 164 ? 16.082 -9.861 -19.119 1.00 93.81 164 LYS A CA 1
ATOM 1269 C C . LYS A 1 164 ? 15.298 -11.113 -19.480 1.00 93.81 164 LYS A C 1
ATOM 1271 O O . LYS A 1 164 ? 15.258 -12.075 -18.713 1.00 93.81 164 LYS A O 1
ATOM 1276 N N . GLY A 1 165 ? 14.726 -11.115 -20.673 1.00 93.56 165 GLY A N 1
ATOM 1277 C CA . GLY A 1 165 ? 13.975 -12.236 -21.203 1.00 93.56 165 GLY A CA 1
ATOM 1278 C C . GLY A 1 165 ? 13.900 -12.221 -22.723 1.00 93.56 165 GLY A C 1
ATOM 1279 O O . GLY A 1 165 ? 14.482 -11.374 -23.401 1.00 93.56 165 GLY A O 1
ATOM 1280 N N . VAL A 1 166 ? 13.188 -13.212 -23.250 1.00 95.25 166 VAL A N 1
ATOM 1281 C CA . VAL A 1 166 ? 12.928 -13.369 -24.680 1.00 95.25 166 VAL A CA 1
ATOM 1282 C C . VAL A 1 166 ? 11.430 -13.546 -24.871 1.00 95.25 166 VAL A C 1
ATOM 1284 O O . VAL A 1 166 ? 10.815 -14.340 -24.154 1.00 95.25 166 VAL A O 1
ATOM 1287 N N . ILE A 1 167 ? 10.844 -12.809 -25.811 1.00 95.88 167 ILE A N 1
ATOM 1288 C CA . ILE A 1 167 ? 9.423 -12.933 -26.142 1.00 95.88 167 ILE A CA 1
ATOM 1289 C C . ILE A 1 167 ? 9.148 -14.351 -26.647 1.00 95.88 167 ILE A C 1
ATOM 1291 O O . ILE A 1 167 ? 9.787 -14.817 -27.591 1.00 95.88 167 ILE A O 1
ATOM 1295 N N . SER A 1 168 ? 8.208 -15.042 -26.006 1.00 95.12 168 SER A N 1
ATOM 1296 C CA . SER A 1 168 ? 7.772 -16.387 -26.387 1.00 95.12 168 SER A CA 1
ATOM 1297 C C . SER A 1 168 ? 6.428 -16.391 -27.112 1.00 95.12 168 SER A C 1
ATOM 1299 O O . SER A 1 168 ? 6.177 -17.314 -27.884 1.00 95.12 168 SER A O 1
ATOM 1301 N N . ASP A 1 169 ? 5.588 -15.379 -26.881 1.00 94.31 169 ASP A N 1
ATOM 1302 C CA . ASP A 1 169 ? 4.297 -15.220 -27.551 1.00 94.31 169 ASP A CA 1
ATOM 1303 C C . ASP A 1 169 ? 3.828 -13.754 -27.542 1.00 94.31 169 ASP A C 1
ATOM 1305 O O . ASP A 1 169 ? 4.076 -13.023 -26.578 1.00 94.31 169 ASP A O 1
ATOM 1309 N N . VAL A 1 170 ? 3.099 -13.343 -28.582 1.00 93.06 170 VAL A N 1
ATOM 1310 C CA . VAL A 1 170 ? 2.468 -12.018 -28.703 1.00 93.06 170 VAL A CA 1
ATOM 1311 C C . VAL A 1 170 ? 1.015 -12.212 -29.119 1.00 93.06 170 VAL A C 1
ATOM 1313 O O . VAL A 1 170 ? 0.726 -12.743 -30.189 1.00 93.06 170 VAL A O 1
ATOM 1316 N N . ARG A 1 171 ? 0.081 -11.772 -28.274 1.00 91.50 171 ARG A N 1
ATOM 1317 C CA . ARG A 1 171 ? -1.356 -11.882 -28.546 1.00 91.50 171 ARG A CA 1
ATOM 1318 C C . ARG A 1 171 ? -1.864 -10.742 -29.421 1.00 91.50 171 ARG A C 1
ATOM 1320 O O . ARG A 1 171 ? -1.316 -9.643 -29.439 1.00 91.50 171 ARG A O 1
ATOM 1327 N N . ASN A 1 172 ? -3.007 -10.990 -30.061 1.00 86.69 172 ASN A N 1
ATOM 1328 C CA . ASN A 1 172 ? -3.721 -10.006 -30.881 1.00 86.69 172 ASN A CA 1
ATOM 1329 C C . ASN A 1 172 ? -4.194 -8.773 -30.091 1.00 86.69 172 ASN A C 1
ATOM 1331 O O . ASN A 1 172 ? -4.373 -7.711 -30.676 1.00 86.69 172 ASN A O 1
ATOM 1335 N N . ASP A 1 173 ? -4.403 -8.903 -28.777 1.00 86.75 173 ASP A N 1
ATOM 1336 C CA . ASP A 1 173 ? -4.734 -7.784 -27.882 1.00 86.75 173 ASP A CA 1
ATOM 1337 C C . ASP A 1 173 ? -3.502 -6.941 -27.495 1.00 86.75 173 ASP A C 1
ATOM 1339 O O . ASP A 1 173 ? -3.619 -5.971 -26.748 1.00 86.75 173 ASP A O 1
ATOM 1343 N N . GLY A 1 174 ? -2.322 -7.292 -28.013 1.00 84.25 174 GLY A N 1
ATOM 1344 C CA . GLY A 1 174 ? -1.066 -6.596 -27.775 1.00 84.25 174 GLY A CA 1
ATOM 1345 C C . GLY A 1 174 ? -0.350 -6.998 -26.487 1.00 84.25 174 GLY A C 1
ATOM 1346 O O . GLY A 1 174 ? 0.720 -6.442 -26.232 1.00 84.25 174 GLY A O 1
ATOM 1347 N N . LYS A 1 175 ? -0.890 -7.941 -25.699 1.00 92.50 175 LYS A N 1
ATOM 1348 C CA . LYS A 1 175 ? -0.209 -8.479 -24.515 1.00 92.50 175 LYS A CA 1
ATOM 1349 C C . LYS A 1 175 ? 0.857 -9.502 -24.905 1.00 92.50 175 LYS A C 1
ATOM 1351 O O . LYS A 1 175 ? 0.717 -10.240 -25.883 1.00 92.50 175 LYS A O 1
ATOM 1356 N N . VAL A 1 176 ? 1.914 -9.588 -24.104 1.00 93.31 176 VAL A N 1
ATOM 1357 C CA . VAL A 1 176 ? 3.143 -10.308 -24.466 1.00 93.31 176 VAL A CA 1
ATOM 1358 C C . VAL A 1 176 ? 3.520 -11.311 -23.392 1.00 93.31 176 VAL A C 1
ATOM 1360 O O . VAL A 1 176 ? 3.465 -11.009 -22.203 1.00 93.31 176 VAL A O 1
ATOM 1363 N N . LYS A 1 177 ? 3.957 -12.501 -23.797 1.00 94.44 177 LYS A N 1
ATOM 1364 C CA . LYS A 1 177 ? 4.573 -13.472 -22.896 1.00 94.44 177 LYS A CA 1
ATOM 1365 C C . LYS A 1 177 ? 6.086 -13.453 -23.074 1.00 94.44 177 LYS A C 1
ATOM 1367 O O . LYS A 1 177 ? 6.585 -13.550 -24.193 1.00 94.44 177 LYS A O 1
ATOM 1372 N N . VAL A 1 178 ? 6.818 -13.346 -21.967 1.00 93.25 178 VAL A N 1
ATOM 1373 C CA . VAL A 1 178 ? 8.287 -13.297 -21.963 1.00 93.25 178 VAL A CA 1
ATOM 1374 C C . VAL A 1 178 ? 8.835 -14.478 -21.164 1.00 93.25 178 VAL A C 1
ATOM 1376 O O . VAL A 1 178 ? 8.577 -14.603 -19.970 1.00 93.25 178 VAL A O 1
ATOM 1379 N N . GLY A 1 179 ? 9.588 -15.370 -21.813 1.00 85.31 179 GLY A N 1
ATOM 1380 C CA . GLY A 1 179 ? 10.196 -16.544 -21.179 1.00 85.31 179 GLY A CA 1
ATOM 1381 C C . GLY A 1 179 ? 9.205 -17.384 -20.357 1.00 85.31 179 GLY A C 1
ATOM 1382 O O . GLY A 1 179 ? 8.175 -17.823 -20.873 1.00 85.31 179 GLY A O 1
ATOM 1383 N N . HIS A 1 180 ? 9.532 -17.594 -19.074 1.00 73.44 180 HIS A N 1
ATOM 1384 C CA . HIS A 1 180 ? 8.708 -18.306 -18.085 1.00 73.44 180 HIS A CA 1
ATOM 1385 C C . HIS A 1 180 ? 7.766 -17.388 -17.285 1.00 73.44 180 HIS A C 1
ATOM 1387 O O . HIS A 1 180 ? 7.317 -17.785 -16.209 1.00 73.44 180 HIS A O 1
ATOM 1393 N N . ALA A 1 181 ? 7.478 -16.169 -17.758 1.00 76.94 181 ALA A N 1
ATOM 1394 C CA . ALA A 1 181 ? 6.487 -15.314 -17.112 1.00 76.94 181 ALA A CA 1
ATOM 1395 C C . ALA A 1 181 ? 5.168 -16.084 -16.917 1.00 76.94 181 ALA A C 1
ATOM 1397 O O . ALA A 1 181 ? 4.679 -16.755 -17.836 1.00 76.94 181 ALA A O 1
ATOM 1398 N N . PHE A 1 182 ? 4.633 -16.011 -15.695 1.00 76.25 182 PHE A N 1
ATOM 1399 C CA . PHE A 1 182 ? 3.404 -16.707 -15.313 1.00 76.25 182 PHE A CA 1
ATOM 1400 C C . PHE A 1 182 ? 2.205 -16.199 -16.124 1.00 76.25 182 PHE A C 1
ATOM 1402 O O . PHE A 1 182 ? 1.400 -17.008 -16.586 1.00 76.25 182 PHE A O 1
ATOM 1409 N N . ASP A 1 183 ? 2.164 -14.889 -16.378 1.00 88.31 183 ASP A N 1
ATOM 1410 C CA . ASP A 1 183 ? 1.073 -14.194 -17.057 1.00 88.31 183 ASP A CA 1
ATOM 1411 C C . ASP A 1 183 ? 1.541 -13.441 -18.309 1.00 88.31 183 ASP A C 1
ATOM 1413 O O . ASP A 1 183 ? 2.736 -13.234 -18.540 1.00 88.31 183 ASP A O 1
ATOM 1417 N N . TYR A 1 184 ? 0.568 -13.035 -19.128 1.00 93.62 184 TYR A N 1
ATOM 1418 C CA . TYR A 1 184 ? 0.793 -12.104 -20.229 1.00 93.62 184 TYR A CA 1
ATOM 1419 C C . TYR A 1 184 ? 0.888 -10.680 -19.688 1.00 93.62 184 TYR A C 1
ATOM 1421 O O . TYR A 1 184 ? 0.037 -10.246 -18.912 1.00 93.62 184 TYR A O 1
ATOM 1429 N N . LEU A 1 185 ? 1.908 -9.968 -20.140 1.00 93.38 185 LEU A N 1
ATOM 1430 C CA . LEU A 1 185 ? 2.286 -8.645 -19.678 1.00 93.38 185 LEU A CA 1
ATOM 1431 C C . LEU A 1 185 ? 1.730 -7.570 -20.607 1.00 93.38 185 LEU A C 1
ATOM 1433 O O . LEU A 1 185 ? 1.669 -7.750 -21.828 1.00 93.38 185 LEU A O 1
ATOM 1437 N N . ASP A 1 186 ? 1.346 -6.447 -20.011 1.00 93.75 186 ASP A N 1
ATOM 1438 C CA . ASP A 1 186 ? 1.023 -5.229 -20.740 1.00 93.75 186 ASP A CA 1
ATOM 1439 C C . ASP A 1 186 ? 2.305 -4.538 -21.229 1.00 93.75 186 ASP A C 1
ATOM 1441 O O . ASP A 1 186 ? 3.401 -4.756 -20.711 1.00 93.75 186 ASP A O 1
ATOM 1445 N N . ARG A 1 187 ? 2.181 -3.695 -22.259 1.00 91.88 187 ARG A N 1
ATOM 1446 C CA . ARG A 1 187 ? 3.336 -3.02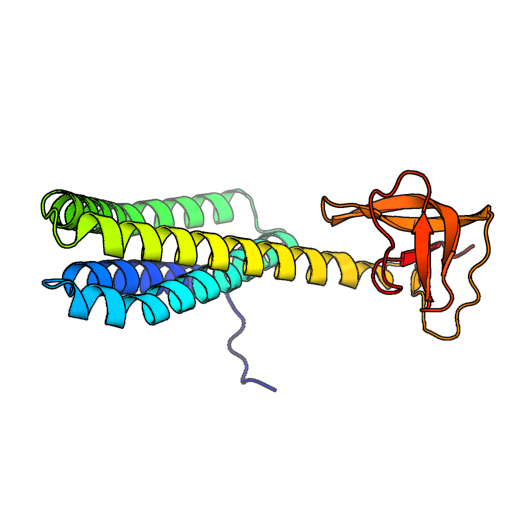9 -22.886 1.00 91.88 187 ARG A CA 1
ATOM 1447 C C . ARG A 1 187 ? 4.096 -2.109 -21.929 1.00 91.88 187 ARG A C 1
ATOM 1449 O O . ARG A 1 187 ? 5.309 -2.004 -22.034 1.00 91.88 187 ARG A O 1
ATOM 1456 N N . ASP A 1 188 ? 3.409 -1.512 -20.959 1.00 92.81 188 ASP A N 1
ATOM 1457 C CA . ASP A 1 188 ? 4.025 -0.679 -19.919 1.00 92.81 188 ASP A CA 1
ATOM 1458 C C . ASP A 1 188 ? 4.827 -1.485 -18.876 1.00 92.81 188 ASP A C 1
ATOM 1460 O O . ASP A 1 188 ? 5.456 -0.908 -17.994 1.00 92.81 188 ASP A O 1
ATOM 1464 N N . GLN A 1 189 ? 4.833 -2.817 -18.982 1.00 94.06 189 GLN A N 1
ATOM 1465 C CA . GLN A 1 189 ? 5.670 -3.726 -18.198 1.00 94.06 189 GLN A CA 1
ATOM 1466 C C . GLN A 1 189 ? 6.872 -4.244 -18.994 1.00 94.06 189 GLN A C 1
ATOM 1468 O O . GLN A 1 189 ? 7.535 -5.182 -18.549 1.00 94.06 189 GLN A O 1
ATOM 1473 N N . LEU A 1 190 ? 7.133 -3.672 -20.172 1.00 95.12 190 LEU A N 1
ATOM 1474 C CA . LEU A 1 190 ? 8.173 -4.088 -21.103 1.00 95.12 190 LEU A CA 1
ATOM 1475 C C . LEU A 1 190 ? 9.041 -2.889 -21.500 1.00 95.12 190 LEU A C 1
ATOM 1477 O O . LEU A 1 190 ? 8.539 -1.782 -21.696 1.00 95.12 190 LEU A O 1
ATOM 1481 N N . ARG A 1 191 ? 10.340 -3.127 -21.687 1.00 95.25 191 ARG A N 1
ATOM 1482 C CA . ARG A 1 191 ? 11.286 -2.143 -22.232 1.00 95.25 191 ARG A CA 1
ATOM 1483 C C . ARG A 1 191 ? 12.354 -2.822 -23.079 1.00 95.25 191 ARG A C 1
ATOM 1485 O O . ARG A 1 191 ? 12.757 -3.950 -22.791 1.00 95.25 191 ARG A O 1
ATOM 1492 N N . ILE A 1 192 ? 12.805 -2.152 -24.128 1.00 94.38 192 ILE A N 1
ATOM 1493 C CA . ILE A 1 192 ? 13.788 -2.677 -25.079 1.00 94.38 192 ILE A CA 1
ATOM 1494 C C . ILE A 1 192 ? 15.144 -2.045 -24.746 1.00 94.38 192 ILE A C 1
ATOM 1496 O O . ILE A 1 192 ? 15.192 -0.827 -24.651 1.00 94.38 192 ILE A O 1
ATOM 1500 N N . PRO A 1 193 ? 16.225 -2.818 -24.540 1.00 91.56 193 PRO A N 1
ATOM 1501 C CA . PRO A 1 193 ? 17.561 -2.244 -24.385 1.00 91.56 193 PRO A CA 1
ATOM 1502 C C . PRO A 1 193 ? 17.957 -1.438 -25.626 1.00 91.56 193 PRO A C 1
ATOM 1504 O O . PRO A 1 193 ? 17.814 -1.945 -26.740 1.00 91.56 193 PRO A O 1
ATOM 1507 N N . ASP A 1 194 ? 18.461 -0.224 -25.428 1.00 87.69 194 ASP A N 1
ATOM 1508 C CA . ASP A 1 194 ? 19.067 0.567 -26.496 1.00 87.69 194 ASP A CA 1
ATOM 1509 C C . ASP A 1 194 ? 20.396 -0.103 -26.896 1.00 87.69 194 ASP A C 1
ATOM 1511 O O . ASP A 1 194 ? 21.164 -0.534 -26.029 1.00 87.69 194 ASP A O 1
ATOM 1515 N N . GLU A 1 195 ? 20.639 -0.266 -28.200 1.00 71.56 195 GLU A N 1
ATOM 1516 C CA . GLU A 1 195 ? 21.883 -0.853 -28.733 1.00 71.56 195 GLU A CA 1
ATOM 1517 C C . GLU A 1 195 ? 23.085 0.096 -28.638 1.00 71.56 195 GLU A C 1
ATOM 1519 O O . GLU A 1 195 ? 22.921 1.311 -28.901 1.00 71.56 195 GLU A O 1
#

Radius of gyration: 22.14 Å; chains: 1; bounding box: 46×42×58 Å

pLDDT: mean 89.96, std 10.4, range [30.97, 97.75]

Foldseek 3Di:
DDDDDPDDLVNLLVVLLVLLLVLLVLLVQDPALVSLVVSLVVLLVSLLVNLVSVLVSVVVCVVVVDPPVVVVVSVVVSVVSCVVSVVSSVVSLVVQCVDPRRNVSNVVSVVSSVVSNVVSNLVSLLVVLLVCLPPPQKHAQDPPDDADFQAWWWFQASVSDTDIFTWHDADPVGWTDTDVHPDTHDRSRIIHGHD

Secondary structure (DSSP, 8-state):
-----PPPHHHHHHHHHHHHHHHHHHHHH--SHHHHHHHHHHHHHHHHHHHHHHHHHHHHHHHTT--HHHHHHHHHHHHHHHHHHHHHHHHHHHHHHT-HHHHHHHHHHHHHHHHHHHHHHHHHHHHHHHGGGGSTTEEE--TT----TT-EEEEE-TTS-EEEEEEEEE-TTS-EEETT-SSPBPGGGEEEEP-